Protein AF-A0A9N8PZC7-F1 (afdb_monomer)

Nearest PDB structures (foldseek):
  6c9m-assembly2_C  TM=9.103E-01  e=2.122E-10  Homo sapiens
  6ppl-assembly1_B  TM=9.232E-01  e=8.123E-10  Homo sapiens
  5nnp-assembly1_A  TM=9.623E-01  e=1.130E-03  Thermochaetoides thermophila DSM 1495
  5nnp-assembly2_E  TM=9.652E-01  e=1.190E-03  Thermochaetoides thermophila DSM 1495
  5nnr-assembly1_A  TM=9.302E-01  e=9.191E-04  Thermochaetoides thermophila

Mean predicted aligned error: 17.39 Å

Sequence (260 aa):
MPAKCVVYENLAPSELKKLRNKQRKAKRKAEQESALQAQVQVKREQHHKARQQQEQGDPEAPQLDELIPDKLARAEDPLEQAIKFLQPLRTLAADRIDTHLMAFEIYYRKEKPLLMLQSIKRAFRLDSSHHHLHDCLLRFKCWLDDNLAGLNAAVAAVINKEIEPMGGCSINQRTSGRGAALALATSLRYADVSIAGCSDVLDALRAGDFGPCEAELEAYVAACRARFPYARAFQPAPPPEPAAPAAPADPALSAEPADN

Foldseek 3Di:
DDDDDPDPDDDDPVVVVVVVVVVVVVVVVVVVVVVVVVVVVVVVVVVVVVVVVVVPDDPPDPPPPPVDVVCLVPPPCVLVVLVVVLVCCVVPVLLDLVSLLSQLVSCVVVVPLVSNLVSLVSSCVNPLPDPSSLVSLLSSVVVCVVCVVVDDPVVSVVNVVSSVVSCPDPNPCPPPDLVSVLCVLLDPPDPPDDPVSLLVSLVCVVVQVSHPDVVSSVVSLVVVCVVPVPDPSSDDDDDPDPPDPPDDDDDDDDDDDDDD

Structure (mmCIF, N/CA/C/O backbone):
data_AF-A0A9N8PZC7-F1
#
_entry.id   AF-A0A9N8PZC7-F1
#
loop_
_atom_site.group_PDB
_atom_site.id
_atom_site.type_symbol
_atom_site.label_atom_id
_atom_site.label_alt_id
_atom_site.label_comp_id
_atom_site.label_asym_id
_atom_site.label_entity_id
_atom_site.label_seq_id
_atom_site.pdbx_PDB_ins_code
_atom_site.Cartn_x
_atom_site.Cartn_y
_atom_site.Cartn_z
_atom_site.occupancy
_atom_site.B_iso_or_equiv
_atom_site.auth_seq_id
_atom_site.auth_comp_id
_atom_site.auth_asym_id
_atom_site.auth_atom_id
_atom_site.pdbx_PDB_model_num
ATOM 1 N N . MET A 1 1 ? -59.569 66.963 59.014 1.00 31.70 1 MET A N 1
ATOM 2 C CA . MET A 1 1 ? -58.756 66.922 60.251 1.00 31.70 1 MET A CA 1
ATOM 3 C C . MET A 1 1 ? -58.112 65.546 60.376 1.00 31.70 1 MET A C 1
ATOM 5 O O . MET A 1 1 ? -58.794 64.583 60.065 1.00 31.70 1 MET A O 1
ATOM 9 N N . PRO A 1 2 ? -56.879 65.409 60.881 1.00 42.03 2 PRO A N 1
ATOM 10 C CA . PRO A 1 2 ? -55.623 65.939 60.362 1.00 42.03 2 PRO A CA 1
ATOM 11 C C . PRO A 1 2 ? -54.719 64.793 59.853 1.00 42.03 2 PRO A C 1
ATOM 13 O O . PRO A 1 2 ? -54.454 63.831 60.575 1.00 42.03 2 PRO A O 1
ATOM 16 N N . ALA A 1 3 ? -54.198 64.922 58.628 1.00 37.31 3 ALA A N 1
ATOM 17 C CA . ALA A 1 3 ? -53.048 64.142 58.182 1.00 37.31 3 ALA A CA 1
ATOM 18 C C . ALA A 1 3 ? -51.843 64.587 59.020 1.00 37.31 3 ALA A C 1
ATOM 20 O O . ALA A 1 3 ? -51.352 65.705 58.874 1.00 37.31 3 ALA A O 1
ATOM 21 N N . LYS A 1 4 ? -51.425 63.744 59.967 1.00 41.44 4 LYS A N 1
ATOM 22 C CA . LYS A 1 4 ? -50.210 63.973 60.744 1.00 41.44 4 LYS A CA 1
ATOM 23 C C . LYS A 1 4 ? -49.023 63.909 59.791 1.00 41.44 4 LYS A C 1
ATOM 25 O O . LYS A 1 4 ? -48.710 62.852 59.249 1.00 41.44 4 LYS A O 1
ATOM 30 N N . CYS A 1 5 ? -48.381 65.058 59.621 1.00 40.81 5 CYS A N 1
ATOM 31 C CA . CYS A 1 5 ? -47.020 65.190 59.141 1.00 40.81 5 CYS A CA 1
ATOM 32 C C . CYS A 1 5 ? -46.129 64.158 59.847 1.00 40.81 5 CYS A C 1
ATOM 34 O O . CYS A 1 5 ? -45.861 64.291 61.041 1.00 40.81 5 CYS A O 1
ATOM 36 N N . VAL A 1 6 ? -45.655 63.145 59.122 1.00 41.09 6 VAL A N 1
ATOM 37 C CA . VAL A 1 6 ? -44.482 62.377 59.546 1.00 41.09 6 VAL A CA 1
ATOM 38 C C . VAL A 1 6 ? -43.281 63.008 58.861 1.00 41.09 6 VAL A C 1
ATOM 40 O O . VAL A 1 6 ? -42.910 62.666 57.745 1.00 41.09 6 VAL A O 1
ATOM 43 N N . VAL A 1 7 ? -42.792 64.044 59.541 1.00 40.09 7 VAL A N 1
ATOM 44 C CA . VAL A 1 7 ? -41.396 64.471 59.676 1.00 40.09 7 VAL A CA 1
ATOM 45 C C . VAL A 1 7 ? -40.430 63.762 58.716 1.00 40.09 7 VAL A C 1
ATOM 47 O O . VAL A 1 7 ? -39.897 62.698 59.020 1.00 40.09 7 VAL A O 1
ATOM 50 N N . TYR A 1 8 ? -40.162 64.386 57.572 1.00 45.81 8 TYR A N 1
ATOM 51 C CA . TYR A 1 8 ? -38.923 64.157 56.838 1.00 45.81 8 TYR A CA 1
ATOM 52 C C . TYR A 1 8 ? -37.960 65.262 57.250 1.00 45.81 8 TYR A C 1
ATOM 54 O O . TYR A 1 8 ? -37.895 66.257 56.554 1.00 45.81 8 TYR A O 1
ATOM 62 N N . GLU A 1 9 ? -37.281 65.122 58.391 1.00 48.72 9 GLU A N 1
ATOM 63 C CA . GLU A 1 9 ? -36.000 65.788 58.670 1.00 48.72 9 GLU A CA 1
ATOM 64 C C . GLU A 1 9 ? -35.247 65.051 59.789 1.00 48.72 9 GLU A C 1
ATOM 66 O O . GLU A 1 9 ? -35.820 64.762 60.838 1.00 48.72 9 GLU A O 1
ATOM 71 N N . ASN A 1 10 ? -33.946 64.831 59.551 1.00 52.25 10 ASN A N 1
ATOM 72 C CA . ASN A 1 10 ? -32.883 64.317 60.439 1.00 52.25 10 ASN A CA 1
ATOM 73 C C . ASN A 1 10 ? -32.378 62.885 60.202 1.00 52.25 10 ASN A C 1
ATOM 75 O O . ASN A 1 10 ? -32.381 62.043 61.096 1.00 52.25 10 ASN A O 1
ATOM 79 N N . LEU A 1 11 ? -31.772 62.655 59.032 1.00 49.56 11 LEU A N 1
ATOM 80 C CA . LEU A 1 11 ? -30.573 61.813 58.962 1.00 49.56 11 LEU A CA 1
ATOM 81 C C . LEU A 1 11 ? -29.452 62.577 58.251 1.00 49.56 11 LEU A C 1
ATOM 83 O O . LEU A 1 11 ? -29.668 63.162 57.190 1.00 49.56 11 LEU A O 1
ATOM 87 N N . ALA A 1 12 ? -28.256 62.563 58.845 1.00 60.19 12 ALA A N 1
ATOM 88 C CA . ALA A 1 12 ? -27.067 63.224 58.316 1.00 60.19 12 ALA A CA 1
ATOM 89 C C . ALA A 1 12 ? -26.809 62.827 56.843 1.00 60.19 12 ALA A C 1
ATOM 91 O O . ALA A 1 12 ? -27.029 61.666 56.475 1.00 60.19 12 ALA A O 1
ATOM 92 N N . PRO A 1 13 ? -26.286 63.734 55.992 1.00 56.50 13 PRO A N 1
ATOM 93 C CA . PRO A 1 13 ? -26.065 63.480 54.559 1.00 56.50 13 PRO A CA 1
ATOM 94 C C . PRO A 1 13 ? -25.169 62.256 54.271 1.00 56.50 13 PRO A C 1
ATOM 96 O O . PRO A 1 13 ? -25.186 61.704 53.167 1.00 56.50 13 PRO A O 1
ATOM 99 N N . SER A 1 14 ? -24.419 61.782 55.270 1.00 58.12 14 SER A N 1
ATOM 100 C CA . SER A 1 14 ? -23.618 60.559 55.219 1.00 58.12 14 SER A CA 1
ATOM 101 C C . SER A 1 14 ? -24.444 59.261 55.267 1.00 58.12 14 SER A C 1
ATOM 103 O O . SER A 1 14 ? -24.038 58.278 54.647 1.00 58.12 14 SER A O 1
ATOM 105 N N . GLU A 1 15 ? -25.610 59.234 55.917 1.00 60.41 15 GLU A N 1
ATOM 106 C CA . GLU A 1 15 ? -26.451 58.032 56.067 1.00 60.41 15 GLU A CA 1
ATOM 107 C C . GLU A 1 15 ? -27.371 57.803 54.853 1.00 60.41 15 GLU A C 1
ATOM 109 O O . GLU A 1 15 ? -27.528 56.674 54.383 1.00 60.41 15 GLU A O 1
ATOM 114 N N . LEU A 1 16 ? -27.870 58.877 54.231 1.00 59.84 16 LEU A N 1
ATOM 115 C CA . LEU A 1 16 ? -28.619 58.822 52.964 1.00 59.84 16 LEU A CA 1
ATOM 116 C C . LEU A 1 16 ? -27.768 58.273 51.804 1.00 59.84 16 LEU A C 1
ATOM 118 O O . LEU A 1 16 ? -28.239 57.472 50.989 1.00 59.84 16 LEU A O 1
ATOM 122 N N . LYS A 1 17 ? -26.481 58.641 51.752 1.00 66.19 17 LYS A N 1
ATOM 123 C CA . LYS A 1 17 ? -25.532 58.122 50.753 1.00 66.19 17 LYS A CA 1
ATOM 124 C C . LYS A 1 17 ? -25.220 56.639 50.981 1.00 66.19 17 LYS A C 1
ATOM 126 O O . LYS A 1 17 ? -25.127 55.878 50.015 1.00 66.19 17 LYS A O 1
ATOM 131 N N . LYS A 1 18 ? -25.120 56.202 52.242 1.00 70.88 18 LYS A N 1
ATOM 132 C CA . LYS A 1 18 ? -24.936 54.787 52.606 1.00 70.88 18 LYS A CA 1
ATOM 133 C C . LYS A 1 18 ? -26.161 53.943 52.249 1.00 70.88 18 LYS A C 1
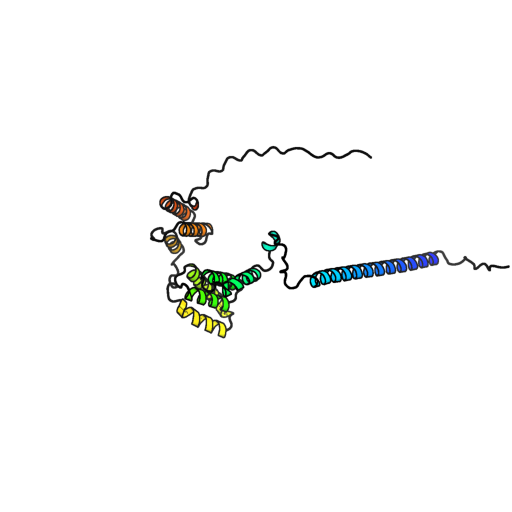ATOM 135 O O . LYS A 1 18 ? -25.993 52.879 51.655 1.00 70.88 18 LYS A O 1
ATOM 140 N N . LEU A 1 19 ? -27.375 54.429 52.512 1.00 62.75 19 LEU A N 1
ATOM 141 C CA . LEU A 1 19 ? -28.621 53.746 52.140 1.00 62.75 19 LEU A CA 1
ATOM 142 C C . LEU A 1 19 ? -28.768 53.596 50.619 1.00 62.75 19 LEU A C 1
ATOM 144 O O . LEU A 1 19 ? -29.042 52.496 50.138 1.00 62.75 19 LEU A O 1
ATOM 148 N N . ARG A 1 20 ? -28.485 54.649 49.841 1.00 66.19 20 ARG A N 1
ATOM 149 C CA . ARG A 1 20 ? -28.540 54.596 48.369 1.00 66.19 20 ARG A CA 1
ATOM 150 C C . ARG A 1 20 ? -27.469 53.677 47.771 1.00 66.19 20 ARG A C 1
ATOM 152 O O . ARG A 1 20 ? -27.746 52.949 46.817 1.00 66.19 20 ARG A O 1
ATOM 159 N N . ASN A 1 21 ? -26.265 53.651 48.348 1.00 74.62 21 ASN A N 1
ATOM 160 C CA . ASN A 1 21 ? -25.203 52.728 47.934 1.00 74.62 21 ASN A CA 1
ATOM 161 C C . ASN A 1 21 ? -25.524 51.270 48.303 1.00 74.62 21 ASN A C 1
ATOM 163 O O . ASN A 1 21 ? -25.261 50.366 47.508 1.00 74.62 21 ASN A O 1
ATOM 167 N N . LYS A 1 22 ? -26.156 51.035 49.460 1.00 78.81 22 LYS A N 1
ATOM 168 C CA . LYS A 1 22 ? -26.627 49.709 49.888 1.00 78.81 22 LYS A CA 1
ATOM 169 C C . LYS A 1 22 ? -27.749 49.191 48.980 1.00 78.81 22 LYS A C 1
ATOM 171 O O . LYS A 1 22 ? -27.679 48.050 48.532 1.00 78.81 22 LYS A O 1
ATOM 176 N N . GLN A 1 23 ? -28.713 50.042 48.621 1.00 76.50 23 GLN A N 1
ATOM 177 C CA . GLN A 1 23 ? -29.788 49.704 47.678 1.00 76.50 23 GLN A CA 1
ATOM 178 C C . GLN A 1 23 ? -29.266 49.455 46.252 1.00 76.50 23 GLN A C 1
ATOM 180 O O . GLN A 1 23 ? -29.682 48.492 45.612 1.00 76.50 23 GLN A O 1
ATOM 185 N N . ARG A 1 24 ? -28.296 50.244 45.763 1.00 77.88 24 ARG A N 1
ATOM 186 C CA . ARG A 1 24 ? -27.658 50.011 44.451 1.00 77.88 24 ARG A CA 1
ATOM 187 C C . ARG A 1 24 ? -26.884 48.692 44.396 1.00 77.88 24 ARG A C 1
ATOM 189 O O . ARG A 1 24 ? -26.958 47.993 43.390 1.00 77.88 24 ARG A O 1
ATOM 196 N N . LYS A 1 25 ? -26.175 48.327 45.470 1.00 80.38 25 LYS A N 1
ATOM 197 C CA . LYS A 1 25 ? -25.452 47.048 45.554 1.00 80.38 25 LYS A CA 1
ATOM 198 C C . LYS A 1 25 ? -26.411 45.854 45.601 1.00 80.38 25 LYS A C 1
ATOM 200 O O . LYS A 1 25 ? -26.154 44.859 44.933 1.00 80.38 25 LYS A O 1
ATOM 205 N N . ALA A 1 26 ? -27.521 45.972 46.332 1.00 79.31 26 ALA A N 1
ATOM 206 C CA . ALA A 1 26 ? -28.557 44.941 46.371 1.00 79.31 26 ALA A CA 1
ATOM 207 C C . ALA A 1 26 ? -29.233 44.757 45.001 1.00 79.31 26 ALA A C 1
ATOM 209 O O . ALA A 1 26 ? -29.346 43.631 44.526 1.00 79.31 26 ALA A O 1
ATOM 210 N N . LYS A 1 27 ? -29.589 45.858 44.324 1.00 80.00 27 LYS A N 1
ATOM 211 C CA . LYS A 1 27 ? -30.229 45.817 43.002 1.00 80.00 27 LYS A CA 1
ATOM 212 C C . LYS A 1 27 ? -29.315 45.219 41.926 1.00 80.00 27 LYS A C 1
ATO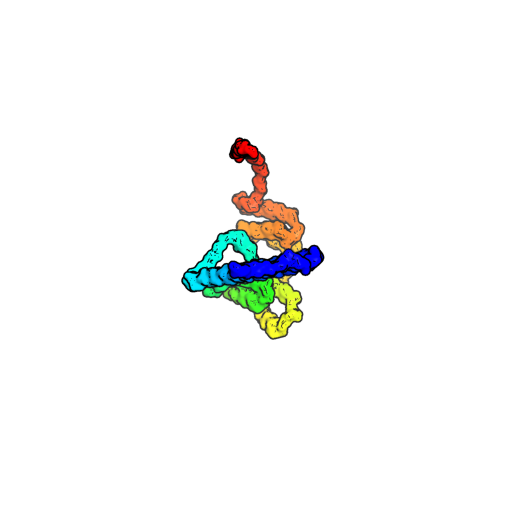M 214 O O . LYS A 1 27 ? -29.740 44.328 41.203 1.00 80.00 27 LYS A O 1
ATOM 219 N N . ARG A 1 28 ? -28.036 45.616 41.889 1.00 79.38 28 ARG A N 1
ATOM 220 C CA . ARG A 1 28 ? -27.058 45.068 40.930 1.00 79.38 28 ARG A CA 1
ATOM 221 C C . ARG A 1 28 ? -26.793 43.574 41.150 1.00 79.38 28 ARG A C 1
ATOM 223 O O . ARG A 1 28 ? -26.584 42.853 40.182 1.00 79.38 28 ARG A O 1
ATOM 230 N N . LYS A 1 29 ? -26.819 43.107 42.405 1.00 83.62 29 LYS A N 1
ATOM 231 C CA . LYS A 1 29 ? -26.680 41.679 42.725 1.00 83.62 29 LYS A CA 1
ATOM 232 C C . LYS A 1 29 ? -27.908 40.878 42.273 1.00 83.62 29 LYS A C 1
ATOM 234 O O . LYS A 1 29 ? -27.736 39.831 41.665 1.00 83.62 29 LYS A O 1
ATOM 239 N N . ALA A 1 30 ? -29.115 41.400 42.501 1.00 81.88 30 ALA A N 1
ATOM 240 C CA . ALA A 1 30 ? -30.356 40.759 42.062 1.00 81.88 30 ALA A CA 1
ATOM 241 C C . ALA A 1 30 ? -30.478 40.690 40.526 1.00 81.88 30 ALA A C 1
ATOM 243 O O . ALA A 1 30 ? -30.858 39.656 39.984 1.00 81.88 30 ALA A O 1
ATOM 244 N N . GLU A 1 31 ? -30.094 41.753 39.812 1.00 82.06 31 GLU A N 1
ATOM 245 C CA . GLU A 1 31 ? -30.096 41.775 38.340 1.00 82.06 31 GLU A CA 1
ATOM 246 C C . GLU A 1 31 ? -29.063 40.806 37.742 1.00 82.06 31 GLU A C 1
ATOM 248 O O . GLU A 1 31 ? -29.361 40.116 36.770 1.00 82.06 31 GLU A O 1
ATOM 253 N N . GLN A 1 32 ? -27.869 40.692 38.337 1.00 77.50 32 GLN A N 1
ATOM 254 C CA . GLN A 1 32 ? -26.856 39.726 37.892 1.00 77.50 32 GLN A CA 1
ATOM 255 C C . GLN A 1 32 ? -27.289 38.277 38.128 1.00 77.50 32 GLN A C 1
ATOM 257 O O . GLN A 1 32 ? -27.089 37.434 37.258 1.00 77.50 32 GLN A O 1
ATOM 262 N N . GLU A 1 33 ? -27.903 37.982 39.273 1.00 79.69 33 GLU A N 1
ATOM 263 C CA . GLU A 1 33 ? -28.392 36.637 39.583 1.00 79.69 33 GLU A CA 1
ATOM 264 C C . GLU A 1 33 ? -29.547 36.229 38.656 1.00 79.69 33 GLU A C 1
ATOM 266 O O . GLU A 1 33 ? -29.532 35.128 38.106 1.00 79.69 33 GLU A O 1
ATOM 271 N N . SER A 1 34 ? -30.479 37.147 38.372 1.00 79.19 34 SER A N 1
ATOM 272 C CA . SER A 1 34 ? -31.551 36.918 37.396 1.00 79.19 34 SER A CA 1
ATOM 273 C C . SER A 1 34 ? -31.019 36.734 35.969 1.00 79.19 34 SER A C 1
ATOM 275 O O . SER A 1 34 ? -31.517 35.872 35.246 1.00 79.19 34 SER A O 1
ATOM 277 N N . ALA A 1 35 ? -29.994 37.490 35.560 1.00 82.25 35 ALA A N 1
ATOM 278 C CA . ALA A 1 35 ? -29.385 37.349 34.236 1.00 82.25 35 ALA A CA 1
ATOM 279 C C . ALA A 1 35 ? -28.634 36.015 34.076 1.00 82.25 35 ALA A C 1
ATOM 281 O O . ALA A 1 35 ? -28.704 35.387 33.019 1.00 82.25 35 ALA A O 1
ATOM 282 N N . LEU A 1 36 ? -27.951 35.548 35.127 1.00 81.44 36 LEU A N 1
ATOM 283 C CA . LEU A 1 36 ? -27.287 34.242 35.130 1.00 81.44 36 LEU A CA 1
ATOM 284 C C . LEU A 1 36 ? -28.302 33.095 35.083 1.00 81.44 36 LEU A C 1
ATOM 286 O O . LEU A 1 36 ? -28.109 32.145 34.326 1.00 81.44 36 LEU A O 1
ATOM 290 N N . GLN A 1 37 ? -29.407 33.196 35.829 1.00 78.38 37 GLN A N 1
ATOM 291 C CA . GLN A 1 37 ? -30.479 32.197 35.791 1.00 78.38 37 GLN A CA 1
ATOM 292 C C . GLN A 1 37 ? -31.147 32.130 34.411 1.00 78.38 37 GLN A C 1
ATOM 294 O O . GLN A 1 37 ? -31.317 31.032 33.883 1.00 78.38 37 GLN A O 1
ATOM 299 N N . ALA A 1 38 ? -31.418 33.276 33.776 1.00 83.25 38 ALA A N 1
ATOM 300 C CA . ALA A 1 38 ? -31.952 33.318 32.416 1.00 83.25 38 ALA A CA 1
ATOM 301 C C . ALA A 1 38 ? -30.986 32.683 31.395 1.00 83.25 38 ALA A C 1
ATOM 303 O O . ALA A 1 38 ? -31.412 31.906 30.545 1.00 83.25 38 ALA A O 1
ATOM 304 N N . GLN A 1 39 ? -29.674 32.927 31.507 1.00 76.56 39 GLN A N 1
ATOM 305 C CA . GLN A 1 39 ? -28.682 32.287 30.629 1.00 76.56 39 GLN A CA 1
ATOM 306 C C . GLN A 1 39 ? -28.589 30.770 30.840 1.00 76.56 39 GLN A C 1
ATOM 308 O O . GLN A 1 39 ? -28.448 30.023 29.872 1.00 76.56 39 GLN A O 1
ATOM 313 N N . VAL A 1 40 ? -28.673 30.293 32.086 1.00 79.62 40 VAL A N 1
ATOM 314 C CA . VAL A 1 40 ? -28.687 28.851 32.389 1.00 79.62 40 VAL A CA 1
ATOM 315 C C . VAL A 1 40 ? -29.959 28.197 31.850 1.00 79.62 40 VAL A C 1
ATOM 317 O O . VAL A 1 40 ? -29.895 27.087 31.322 1.00 79.62 40 VAL A O 1
ATOM 320 N N . GLN A 1 41 ? -31.098 28.881 31.936 1.00 76.12 41 GLN A N 1
ATOM 321 C CA . GLN A 1 41 ? -32.374 28.381 31.438 1.00 76.12 41 GLN A CA 1
ATOM 322 C C . GLN A 1 41 ? -32.394 28.312 29.906 1.00 76.12 41 GLN A C 1
ATOM 324 O O . GLN A 1 41 ? -32.718 27.262 29.360 1.00 76.12 41 GLN A O 1
ATOM 329 N N . VAL A 1 42 ? -31.904 29.348 29.215 1.00 80.69 42 VAL A N 1
ATOM 330 C CA . VAL A 1 42 ? -31.745 29.339 27.750 1.00 80.69 42 VAL A CA 1
ATOM 331 C C . VAL A 1 42 ? -30.792 28.226 27.301 1.00 80.69 42 VAL A C 1
ATOM 333 O O . VAL A 1 42 ? -31.097 27.508 26.353 1.00 80.69 42 VAL A O 1
ATOM 336 N N . LYS A 1 43 ? -29.670 28.007 28.004 1.00 73.88 43 LYS A N 1
ATOM 337 C CA . LYS A 1 43 ? -28.754 26.889 27.705 1.00 73.88 43 LYS A CA 1
ATOM 338 C C . LYS A 1 43 ? -29.409 25.520 27.915 1.00 73.88 43 LYS A C 1
ATOM 340 O O . LYS A 1 43 ? -29.192 24.613 27.115 1.00 73.88 43 LYS A O 1
ATOM 345 N N . ARG A 1 44 ? -30.227 25.359 28.963 1.00 73.81 44 ARG A N 1
ATOM 346 C CA . ARG A 1 44 ? -30.984 24.121 29.215 1.00 73.81 44 ARG A CA 1
ATOM 347 C C . ARG A 1 44 ? -32.055 23.878 28.153 1.00 73.81 44 ARG A C 1
ATOM 349 O O . ARG A 1 44 ? -32.181 22.751 27.690 1.00 73.81 44 ARG A O 1
ATOM 356 N N . GLU A 1 45 ? -32.775 24.913 27.731 1.00 76.44 45 GLU A N 1
ATOM 357 C CA . GLU A 1 45 ? -33.789 24.819 26.675 1.00 76.44 45 GLU A CA 1
ATOM 358 C C . GLU A 1 45 ? -33.172 24.539 25.299 1.00 76.44 45 GLU A C 1
ATOM 360 O O . GLU A 1 45 ? -33.717 23.738 24.543 1.00 76.44 45 GLU A O 1
ATOM 365 N N . GLN A 1 46 ? -32.007 25.120 24.987 1.00 69.25 46 GLN A N 1
ATOM 366 C CA . GLN A 1 46 ? -31.246 24.792 23.774 1.00 69.25 46 GLN A CA 1
ATOM 367 C C . GLN A 1 46 ? -30.792 23.328 23.775 1.00 69.25 46 GLN A C 1
ATOM 369 O O . GLN A 1 46 ? -30.987 22.630 22.783 1.00 69.25 46 GLN A O 1
ATOM 374 N N . HIS A 1 47 ? -30.264 22.830 24.898 1.00 64.69 47 HIS A N 1
ATOM 375 C CA . HIS A 1 47 ? -29.855 21.429 25.018 1.00 64.69 47 HIS A CA 1
ATOM 376 C C . HIS A 1 47 ? -31.055 20.464 24.975 1.00 64.69 47 HIS A C 1
ATOM 378 O O . HIS A 1 47 ? -30.953 19.363 24.439 1.00 64.69 47 HIS A O 1
ATOM 384 N N . HIS A 1 48 ? -32.214 20.871 25.502 1.00 67.69 48 HIS A N 1
ATOM 385 C CA . HIS A 1 48 ? -33.442 20.076 25.441 1.00 67.69 48 HIS A CA 1
ATOM 386 C C . HIS A 1 48 ? -34.041 20.036 24.027 1.00 67.69 48 HIS A C 1
ATOM 388 O O . HIS A 1 48 ? -34.482 18.978 23.586 1.00 67.69 48 HIS A O 1
ATOM 394 N N . LYS A 1 49 ? -34.016 21.156 23.290 1.00 68.88 49 LYS A N 1
ATOM 395 C CA . LYS A 1 49 ? -34.435 21.207 21.878 1.00 68.88 49 LYS A CA 1
ATOM 396 C C . LYS A 1 49 ? -33.505 20.404 20.968 1.00 68.88 49 LYS A C 1
ATOM 398 O O . LYS A 1 49 ? -34.004 19.667 20.126 1.00 68.88 49 LYS A O 1
ATOM 403 N N . ALA A 1 50 ? -32.188 20.496 21.170 1.00 61.72 50 ALA A N 1
ATOM 404 C CA . ALA A 1 50 ? -31.213 19.702 20.420 1.00 61.72 50 ALA A CA 1
ATOM 405 C C . ALA A 1 50 ? -31.416 18.194 20.643 1.00 61.72 50 ALA A C 1
ATOM 407 O O . ALA A 1 50 ? -31.400 17.420 19.693 1.00 61.72 50 ALA A O 1
ATOM 408 N N . ARG A 1 51 ? -31.705 17.780 21.886 1.00 59.78 51 ARG A N 1
ATOM 409 C CA . ARG A 1 51 ? -31.996 16.378 22.211 1.00 59.78 51 ARG A CA 1
ATOM 410 C C . ARG A 1 51 ? -33.334 15.894 21.640 1.00 59.78 51 ARG A C 1
ATOM 412 O O . ARG A 1 51 ? -33.400 14.784 21.131 1.00 59.78 51 ARG A O 1
ATOM 419 N N . GLN A 1 52 ? -34.379 16.724 21.667 1.00 56.94 52 GLN A N 1
ATOM 420 C CA . GLN A 1 52 ? -35.681 16.371 21.081 1.00 56.94 52 GLN A CA 1
ATOM 421 C C . GLN A 1 52 ? -35.652 16.281 19.549 1.00 56.94 52 GLN A C 1
ATOM 423 O O . GLN A 1 52 ? -36.354 15.444 18.990 1.00 56.94 52 GLN A O 1
ATOM 428 N N . GLN A 1 53 ? -34.827 17.080 18.863 1.00 56.97 53 GLN A N 1
ATOM 429 C CA . GLN A 1 53 ? -34.607 16.925 17.417 1.00 56.97 53 GLN A CA 1
ATOM 430 C C . GLN A 1 53 ? -33.876 15.623 17.065 1.00 56.97 53 GLN A C 1
ATOM 432 O O . GLN A 1 53 ? -34.062 15.105 15.969 1.00 56.97 53 GLN A O 1
ATOM 437 N N . GLN A 1 54 ? -33.106 15.061 17.998 1.00 52.97 54 GLN A N 1
ATOM 438 C CA . GLN A 1 54 ? -32.414 13.786 17.821 1.00 52.97 54 GLN A CA 1
ATOM 439 C C . GLN A 1 54 ? -33.323 12.564 18.073 1.00 52.97 54 GLN A C 1
ATOM 441 O O . GLN A 1 54 ? -33.008 11.475 17.610 1.00 52.97 54 GLN A O 1
ATOM 446 N N . GLU A 1 55 ? -34.461 12.734 18.761 1.00 50.16 55 GLU A N 1
ATOM 447 C CA . GLU A 1 55 ? -35.409 11.650 19.097 1.00 50.16 55 GLU A CA 1
ATOM 448 C C . GLU A 1 55 ? -36.659 11.599 18.184 1.00 50.16 55 GLU A C 1
ATOM 450 O O . GLU A 1 55 ? -37.433 10.650 18.278 1.00 50.16 55 GLU A O 1
ATOM 455 N N . GLN A 1 56 ? -36.871 12.577 17.287 1.00 44.19 56 GLN A N 1
ATOM 456 C CA . GLN A 1 56 ? -37.955 12.563 16.277 1.00 44.19 56 GLN A CA 1
ATOM 457 C C . GLN A 1 56 ? -37.499 12.168 14.861 1.00 44.19 56 GLN A C 1
ATOM 459 O O . GLN A 1 56 ? -38.314 12.151 13.937 1.00 44.19 56 GLN A O 1
ATOM 464 N N . GLY A 1 57 ? -36.219 11.839 14.684 1.00 38.50 57 GLY A N 1
ATOM 465 C CA . GLY A 1 57 ? -35.719 11.198 13.473 1.00 38.50 57 GLY A CA 1
ATOM 466 C C . GLY A 1 57 ? -35.957 9.693 13.541 1.00 38.50 57 GLY A C 1
ATOM 467 O O . GLY A 1 57 ? -35.494 9.037 14.469 1.00 38.50 57 GLY A O 1
ATOM 468 N N . ASP A 1 58 ? -36.698 9.178 12.568 1.00 40.22 58 ASP A N 1
ATOM 469 C CA . ASP A 1 58 ? -36.822 7.760 12.234 1.00 40.22 58 ASP A CA 1
ATOM 470 C C . ASP A 1 58 ? -35.495 6.991 12.465 1.00 40.22 58 ASP A C 1
ATOM 472 O O . ASP A 1 58 ? -34.484 7.349 11.854 1.00 40.22 58 ASP A O 1
ATOM 476 N N . PRO A 1 59 ? -35.448 5.966 13.340 1.00 45.78 59 PRO A N 1
ATOM 477 C CA . PRO A 1 59 ? -34.210 5.266 13.702 1.00 45.78 59 PRO A CA 1
ATOM 478 C C . PRO A 1 59 ? -33.596 4.433 12.561 1.00 45.78 59 PRO A C 1
ATOM 480 O O . PRO A 1 59 ? -32.555 3.807 12.768 1.00 45.78 59 PRO A O 1
ATOM 483 N N . GLU A 1 60 ? -34.213 4.413 11.376 1.00 50.12 60 GLU A N 1
ATOM 484 C CA . GLU A 1 60 ? -33.773 3.636 10.212 1.00 50.12 60 GLU A CA 1
ATOM 485 C C . GLU A 1 60 ? -33.257 4.491 9.039 1.00 50.12 60 GLU A C 1
ATOM 487 O O . GLU A 1 60 ? -32.730 3.956 8.063 1.00 50.12 60 GLU A O 1
ATOM 492 N N . ALA A 1 61 ? -33.313 5.822 9.136 1.00 42.56 61 ALA A N 1
ATOM 493 C CA . ALA A 1 61 ? -32.628 6.688 8.184 1.00 42.56 61 ALA A CA 1
ATOM 494 C C . ALA A 1 61 ? -31.174 6.884 8.650 1.00 42.56 61 ALA A C 1
ATOM 496 O O . ALA A 1 61 ? -30.960 7.434 9.735 1.00 42.56 61 ALA A O 1
ATOM 497 N N . PRO A 1 62 ? -30.151 6.472 7.871 1.00 54.81 62 PRO A N 1
ATOM 498 C CA . PRO A 1 62 ? -28.773 6.808 8.187 1.00 54.81 6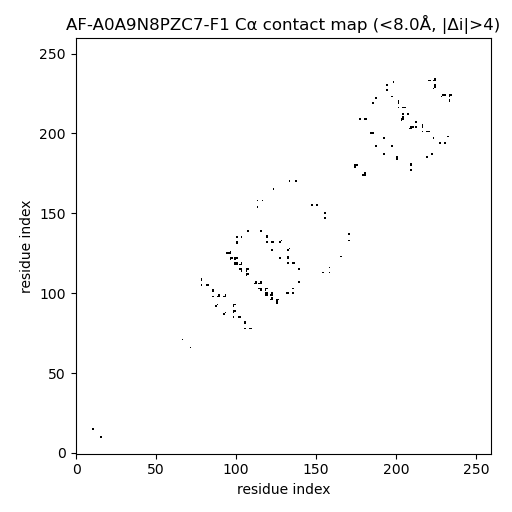2 PRO A CA 1
ATOM 499 C C . PRO A 1 62 ? -28.698 8.318 8.361 1.00 54.81 62 PRO A C 1
ATOM 501 O O . PRO A 1 62 ? -29.116 9.063 7.472 1.00 54.81 62 PRO A O 1
ATOM 504 N N . GLN A 1 63 ? -28.191 8.761 9.508 1.00 55.53 63 GLN A N 1
ATOM 505 C CA . GLN A 1 63 ? -27.820 10.148 9.713 1.00 55.53 63 GLN A CA 1
ATOM 506 C C . GLN A 1 63 ? -26.755 10.438 8.650 1.00 55.53 63 GLN A C 1
ATOM 508 O O . GLN A 1 63 ? -25.595 10.058 8.797 1.00 55.53 63 GLN A O 1
ATOM 513 N N . LEU A 1 64 ? -27.191 10.974 7.507 1.00 54.62 64 LEU A N 1
ATOM 514 C CA . LEU A 1 64 ? -26.334 11.460 6.441 1.00 54.62 64 LEU A CA 1
ATOM 515 C C . LEU A 1 64 ? -25.621 12.661 7.043 1.00 54.62 64 LEU A C 1
ATOM 517 O O . LEU A 1 64 ? -26.070 13.795 6.900 1.00 54.62 64 LEU A O 1
ATOM 521 N N . ASP A 1 65 ? -24.552 12.383 7.789 1.00 61.25 65 ASP A N 1
ATOM 522 C CA . ASP A 1 65 ? -23.517 13.359 8.072 1.00 61.25 65 ASP A CA 1
ATOM 523 C C . ASP A 1 65 ? -23.224 14.005 6.724 1.00 61.25 65 ASP A C 1
ATOM 525 O O . ASP A 1 65 ? -22.811 13.318 5.783 1.00 61.25 65 ASP A O 1
ATOM 529 N N . GLU A 1 66 ? -23.578 15.286 6.593 1.00 61.84 66 GLU A N 1
ATOM 530 C CA . GLU A 1 66 ? -23.421 16.025 5.349 1.00 61.84 66 GLU A CA 1
ATOM 531 C C . GLU A 1 66 ? -22.000 15.763 4.858 1.00 61.84 66 GLU A C 1
ATOM 533 O O . GLU A 1 66 ? -21.039 16.060 5.576 1.00 61.84 66 GLU A O 1
ATOM 538 N N . LEU A 1 67 ? -21.884 15.120 3.688 1.00 69.50 67 LEU A N 1
ATOM 539 C CA . LEU A 1 67 ? -20.632 14.658 3.086 1.00 69.50 67 LEU A CA 1
ATOM 540 C C . LEU A 1 67 ? -19.793 15.865 2.652 1.00 69.50 67 LEU A C 1
ATOM 542 O O . LEU A 1 67 ? -19.591 16.122 1.469 1.00 69.50 67 LEU A O 1
ATOM 546 N N . ILE A 1 68 ? -19.344 16.643 3.629 1.00 77.12 68 ILE A N 1
ATOM 547 C CA . ILE A 1 68 ? -18.546 17.842 3.460 1.00 77.12 68 ILE A CA 1
ATOM 548 C C . ILE A 1 68 ? -17.117 17.363 3.195 1.00 77.12 68 ILE A C 1
ATOM 550 O O . ILE A 1 68 ? -16.507 16.773 4.097 1.00 77.12 68 ILE A O 1
ATOM 554 N N . PRO A 1 69 ? -16.559 17.615 1.994 1.00 82.69 69 PRO A N 1
ATOM 555 C CA . PRO A 1 69 ? -15.241 17.113 1.611 1.00 82.69 69 PRO A CA 1
ATOM 556 C C . PRO A 1 69 ? -14.146 17.473 2.620 1.00 82.69 69 PRO A C 1
ATOM 558 O O . PRO A 1 69 ? -13.326 16.626 2.962 1.00 82.69 69 PRO A O 1
ATOM 561 N N . ASP A 1 70 ? -14.190 18.687 3.176 1.00 80.56 70 ASP A N 1
ATOM 562 C CA . ASP A 1 70 ? -13.204 19.162 4.153 1.00 80.56 70 ASP A CA 1
ATOM 563 C C . ASP A 1 70 ? -13.243 18.394 5.480 1.00 80.56 70 ASP A C 1
ATOM 565 O O . ASP A 1 70 ? -12.198 18.148 6.085 1.00 80.56 70 ASP A O 1
ATOM 569 N N . LYS A 1 71 ? -14.436 17.989 5.935 1.00 78.69 71 LYS A N 1
ATOM 570 C CA . LYS A 1 71 ? -14.593 17.205 7.169 1.00 78.69 71 LYS A CA 1
ATOM 571 C C . LYS A 1 71 ? -14.136 15.762 6.965 1.00 78.69 71 LYS A C 1
ATOM 573 O O . LYS A 1 71 ? -13.504 15.195 7.848 1.00 78.69 71 LYS A O 1
ATOM 578 N N . LEU A 1 72 ? -14.404 15.187 5.791 1.00 81.56 72 LEU A N 1
ATOM 579 C CA . LEU A 1 72 ? -13.970 13.831 5.443 1.00 81.56 72 LEU A CA 1
ATOM 580 C C . LEU A 1 72 ? -12.453 13.748 5.236 1.00 81.56 72 LEU A C 1
ATOM 582 O O . LEU A 1 72 ? -11.823 12.795 5.689 1.00 81.56 72 LEU A O 1
ATOM 586 N N . ALA A 1 73 ? -11.854 14.762 4.606 1.00 84.44 73 ALA A N 1
ATOM 587 C CA . ALA A 1 73 ? -10.407 14.846 4.426 1.00 84.44 73 ALA A CA 1
ATOM 588 C C . ALA A 1 73 ? -9.651 15.032 5.755 1.00 84.44 73 ALA A C 1
ATOM 590 O O . ALA A 1 73 ? -8.489 14.643 5.859 1.00 84.44 73 ALA A O 1
ATOM 591 N N . ARG A 1 74 ? -10.300 15.615 6.773 1.00 86.19 74 ARG A N 1
ATOM 592 C CA . ARG A 1 74 ? -9.736 15.876 8.108 1.00 86.19 74 ARG A CA 1
ATOM 593 C C . ARG A 1 74 ? -10.452 15.087 9.204 1.00 86.19 74 ARG A C 1
ATOM 595 O O . ARG A 1 74 ? -10.747 15.629 10.266 1.00 86.19 74 ARG A O 1
ATOM 602 N N . ALA A 1 75 ? -10.744 13.817 8.940 1.00 84.69 75 ALA A N 1
ATOM 603 C CA . ALA A 1 75 ? -11.295 12.932 9.957 1.00 84.69 75 ALA A CA 1
ATOM 604 C C . ALA A 1 75 ? -10.330 12.819 11.153 1.00 84.69 75 ALA A C 1
ATOM 606 O O . ALA A 1 75 ? -9.129 12.638 10.957 1.00 84.69 75 ALA A O 1
ATOM 607 N N . GLU A 1 76 ? -10.862 12.900 12.375 1.00 83.88 76 GLU A N 1
ATOM 608 C CA . GLU A 1 76 ? -10.065 12.830 13.612 1.00 83.88 76 GLU A CA 1
ATOM 609 C C . GLU A 1 76 ? -9.340 11.480 13.741 1.00 83.88 76 GLU A C 1
ATOM 611 O O . GLU A 1 76 ? -8.145 11.443 14.023 1.00 83.88 76 GLU A O 1
ATOM 616 N N . ASP A 1 77 ? -10.041 10.384 13.425 1.00 88.75 77 ASP A N 1
ATOM 617 C CA . ASP A 1 77 ? -9.530 9.014 13.525 1.00 88.75 77 ASP A CA 1
ATOM 618 C C . ASP A 1 77 ? -9.580 8.271 12.173 1.00 88.75 77 ASP A C 1
ATOM 620 O O . ASP A 1 77 ? -10.444 7.409 11.947 1.00 88.75 77 ASP A O 1
ATOM 624 N N . PRO A 1 78 ? -8.648 8.547 11.239 1.00 91.88 78 PRO A N 1
ATOM 625 C CA . PRO A 1 78 ? -8.689 7.994 9.882 1.00 91.88 78 PRO A CA 1
ATOM 626 C C . PRO A 1 78 ? -8.591 6.461 9.855 1.00 91.88 78 PRO A C 1
ATOM 628 O O . PRO A 1 78 ? -9.246 5.806 9.043 1.00 91.88 78 PRO A O 1
ATOM 631 N N . LEU A 1 79 ? -7.826 5.860 10.776 1.00 92.94 79 LEU A N 1
ATOM 632 C CA . LEU A 1 79 ? -7.681 4.402 10.864 1.00 92.94 79 LEU A CA 1
ATOM 633 C C . LEU A 1 79 ? -8.972 3.712 11.319 1.00 92.94 79 LEU A C 1
ATOM 635 O O . LEU A 1 79 ? -9.241 2.585 10.907 1.00 92.94 79 LEU A O 1
ATOM 639 N N . GLU A 1 80 ? -9.778 4.352 12.166 1.00 91.19 80 GLU A N 1
ATOM 640 C CA . GLU A 1 80 ? -11.051 3.776 12.607 1.00 91.19 80 GLU A CA 1
ATOM 641 C C . GLU A 1 80 ? -12.108 3.856 11.519 1.00 91.19 80 GLU A C 1
ATOM 643 O O . GLU A 1 80 ? -12.822 2.880 11.284 1.00 91.19 80 GLU A O 1
ATOM 648 N N . GLN A 1 81 ? -12.147 4.973 10.791 1.00 90.94 81 GLN A N 1
ATOM 649 C CA . GLN A 1 81 ? -13.000 5.090 9.613 1.00 90.94 81 GLN A CA 1
ATOM 650 C C . GLN A 1 81 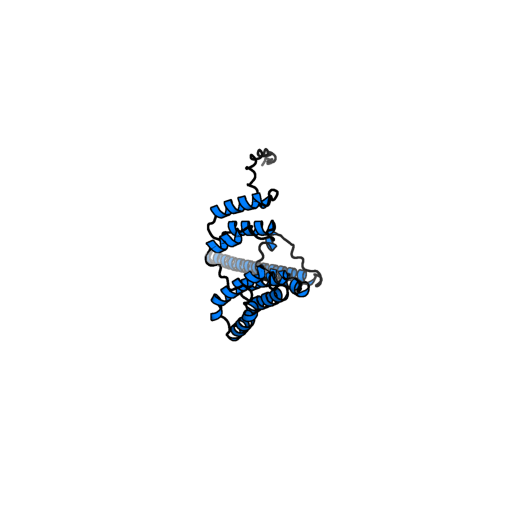? -12.615 4.044 8.557 1.00 90.94 81 GLN A C 1
ATOM 652 O O . GLN A 1 81 ? -13.491 3.352 8.043 1.00 90.94 81 GLN A O 1
ATOM 657 N N . ALA A 1 82 ? -11.318 3.821 8.313 1.00 93.50 82 ALA A N 1
ATOM 658 C CA . ALA A 1 82 ? -10.854 2.778 7.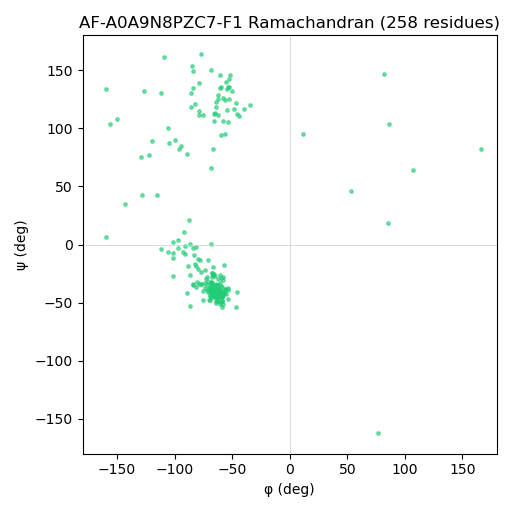396 1.00 93.50 82 ALA A CA 1
ATOM 659 C C . ALA A 1 82 ? -11.330 1.368 7.803 1.00 93.50 82 ALA A C 1
ATOM 661 O O . ALA A 1 82 ? -11.699 0.567 6.943 1.00 93.50 82 ALA A O 1
ATOM 662 N N . ILE A 1 83 ? -11.395 1.059 9.106 1.00 93.12 83 ILE A N 1
ATOM 663 C CA . ILE A 1 83 ? -11.914 -0.231 9.596 1.00 93.12 83 ILE A CA 1
ATOM 664 C C . ILE A 1 83 ? -13.402 -0.404 9.274 1.00 93.12 83 ILE A C 1
ATOM 666 O O . ILE A 1 83 ? -13.811 -1.518 8.936 1.00 93.12 83 ILE A O 1
ATOM 670 N N . LYS A 1 84 ? -14.201 0.669 9.340 1.00 92.25 84 LYS A N 1
ATOM 671 C CA . LYS A 1 84 ? -15.628 0.614 8.983 1.00 92.25 84 LYS A CA 1
ATOM 672 C C . LYS A 1 84 ? -15.822 0.224 7.518 1.00 92.25 84 LYS A C 1
ATOM 674 O O . LYS A 1 84 ? -16.695 -0.583 7.228 1.00 92.25 84 LYS A O 1
ATOM 679 N N . PHE A 1 85 ? -14.968 0.714 6.615 1.00 92.19 85 PHE A N 1
ATOM 680 C CA . PHE A 1 85 ? -14.972 0.295 5.206 1.00 92.19 85 PHE A CA 1
ATOM 681 C C . PHE A 1 85 ? -14.397 -1.111 5.000 1.00 92.19 85 PHE A C 1
ATOM 683 O O . PHE A 1 85 ? -14.868 -1.859 4.146 1.00 92.19 85 PHE A O 1
ATOM 690 N N . LEU A 1 86 ? -13.412 -1.509 5.807 1.00 93.50 86 LEU A N 1
ATOM 691 C CA . LEU A 1 86 ? -12.810 -2.837 5.731 1.00 93.50 86 LEU A CA 1
ATOM 692 C C . LEU A 1 86 ? -13.776 -3.954 6.165 1.00 93.50 86 LEU A C 1
ATOM 694 O O . LEU A 1 86 ? -13.710 -5.065 5.640 1.00 93.50 86 LEU A O 1
ATOM 698 N N . GLN A 1 87 ? -14.658 -3.699 7.134 1.00 91.88 87 GLN A N 1
ATOM 699 C CA . GLN A 1 87 ? -15.577 -4.708 7.675 1.00 91.88 87 GLN A CA 1
ATOM 700 C C . GLN A 1 87 ? -16.488 -5.344 6.605 1.00 91.88 87 GLN A C 1
ATOM 702 O O . GLN A 1 87 ? -16.485 -6.575 6.509 1.00 91.88 87 GLN A O 1
ATOM 707 N N . PRO A 1 88 ? -17.208 -4.575 5.762 1.00 95.00 88 PRO A N 1
ATOM 708 C CA . PRO A 1 88 ? -17.964 -5.125 4.639 1.00 95.00 88 PRO A CA 1
ATOM 709 C C . PRO A 1 88 ? -17.096 -5.933 3.675 1.00 95.00 88 PRO A C 1
ATOM 711 O O . PRO A 1 88 ? -17.483 -7.034 3.289 1.00 95.00 88 PRO A O 1
ATOM 714 N N . LEU A 1 89 ? -15.893 -5.446 3.345 1.00 93.75 89 LEU A N 1
ATOM 715 C CA . LEU A 1 89 ? -14.975 -6.144 2.439 1.00 93.75 89 LEU A CA 1
ATOM 716 C C . LEU A 1 89 ? -14.549 -7.503 3.003 1.00 93.75 89 LEU A C 1
ATOM 718 O O . LEU A 1 89 ? -14.514 -8.492 2.281 1.00 93.75 89 LEU A O 1
ATOM 722 N N . ARG A 1 90 ? -14.297 -7.599 4.313 1.00 89.94 90 ARG A N 1
ATOM 723 C CA . ARG A 1 90 ? -13.954 -8.875 4.964 1.00 89.94 90 ARG A CA 1
ATOM 724 C C . ARG A 1 90 ? -15.097 -9.886 4.970 1.00 89.94 90 ARG A C 1
ATOM 726 O O . ARG A 1 90 ? -14.815 -11.077 5.075 1.00 89.94 90 ARG A O 1
ATOM 733 N N . THR A 1 91 ? -16.343 -9.424 4.919 1.00 90.62 91 THR A N 1
ATOM 734 C CA . THR A 1 91 ? -17.534 -10.284 4.935 1.00 90.62 91 THR A CA 1
ATOM 735 C C . THR A 1 91 ? -17.940 -10.700 3.525 1.00 90.62 91 THR A C 1
ATOM 737 O O . THR A 1 91 ? -18.281 -11.858 3.309 1.00 90.62 91 THR A O 1
ATOM 740 N N . LEU A 1 92 ? -17.887 -9.769 2.571 1.00 94.06 92 LEU A N 1
ATOM 741 C CA . LEU A 1 92 ? -18.425 -9.946 1.221 1.00 94.06 92 LEU A CA 1
ATOM 742 C C . LEU A 1 92 ? -17.354 -10.271 0.170 1.00 94.06 92 LEU A C 1
ATOM 744 O O . LEU A 1 92 ? -17.665 -10.920 -0.818 1.00 94.06 92 LEU A O 1
ATOM 748 N N . ALA A 1 93 ? -16.110 -9.833 0.380 1.00 92.62 93 ALA A N 1
ATOM 749 C CA . ALA A 1 93 ? -14.996 -9.941 -0.567 1.00 92.62 93 ALA A CA 1
ATOM 750 C C . ALA A 1 93 ? -13.757 -10.581 0.091 1.00 92.62 93 ALA A C 1
ATOM 752 O O . ALA A 1 93 ? -12.621 -10.114 -0.057 1.00 92.62 93 ALA A O 1
ATOM 753 N N . ALA A 1 94 ? -13.980 -11.635 0.884 1.00 92.69 94 ALA A N 1
ATOM 754 C CA . ALA A 1 94 ? -12.924 -12.376 1.579 1.00 92.69 94 ALA A CA 1
ATOM 755 C C . ALA A 1 94 ? -12.038 -13.218 0.640 1.00 92.69 94 ALA A C 1
ATOM 757 O O . ALA A 1 94 ? -10.991 -13.705 1.063 1.00 92.69 94 ALA A O 1
ATOM 758 N N . ASP A 1 95 ? -12.468 -13.408 -0.601 1.00 93.50 95 ASP A N 1
ATOM 759 C CA . ASP A 1 95 ? -11.791 -14.107 -1.692 1.00 93.50 95 ASP A CA 1
ATOM 760 C C . ASP A 1 95 ? -10.763 -13.231 -2.428 1.00 93.50 95 ASP A C 1
ATOM 762 O O . ASP A 1 95 ? -9.891 -13.752 -3.119 1.00 93.50 95 ASP A O 1
ATOM 766 N N . ARG A 1 96 ? -10.821 -11.903 -2.264 1.00 94.44 96 ARG A N 1
ATOM 767 C CA . ARG A 1 96 ? -9.857 -10.969 -2.859 1.00 94.44 96 ARG A CA 1
ATOM 768 C C . ARG A 1 96 ? -8.626 -10.808 -1.971 1.00 94.44 96 ARG A C 1
ATOM 770 O O . ARG A 1 96 ? -8.748 -10.519 -0.779 1.00 94.44 96 ARG A O 1
ATOM 777 N N . ILE A 1 97 ? -7.433 -10.941 -2.556 1.00 95.38 97 ILE A N 1
ATOM 778 C CA . ILE A 1 97 ? -6.172 -10.743 -1.827 1.00 95.38 97 ILE A CA 1
ATOM 779 C C . ILE A 1 97 ? -6.028 -9.307 -1.310 1.00 95.38 97 ILE A C 1
ATOM 781 O O . ILE A 1 97 ? -5.662 -9.119 -0.149 1.00 95.38 97 ILE A O 1
ATOM 785 N N . ASP A 1 98 ? -6.423 -8.316 -2.114 1.00 94.25 98 ASP A N 1
ATOM 786 C CA . ASP A 1 98 ? -6.324 -6.887 -1.788 1.00 94.25 98 ASP A CA 1
ATOM 787 C C . ASP A 1 98 ? -7.029 -6.533 -0.479 1.00 94.25 98 ASP A C 1
ATOM 789 O O . ASP A 1 98 ? -6.494 -5.780 0.330 1.00 94.25 98 ASP A O 1
ATOM 793 N N . THR A 1 99 ? -8.183 -7.150 -0.205 1.00 95.75 99 THR A N 1
ATOM 794 C CA . THR A 1 99 ? -8.919 -6.970 1.052 1.00 95.75 99 THR A CA 1
ATOM 795 C C . THR A 1 99 ? -8.042 -7.285 2.267 1.00 95.75 99 THR A C 1
ATOM 797 O O . THR A 1 99 ? -8.068 -6.567 3.270 1.00 95.75 99 THR A O 1
ATOM 800 N N . HIS A 1 100 ? -7.253 -8.360 2.201 1.00 95.75 100 HIS A N 1
ATOM 801 C CA . HIS A 1 100 ? -6.378 -8.767 3.303 1.00 95.75 100 HIS A CA 1
ATOM 802 C C . HIS A 1 100 ? -5.078 -7.962 3.333 1.00 95.75 100 HIS A C 1
ATOM 804 O O . HIS A 1 100 ? -4.576 -7.688 4.420 1.00 95.75 100 HIS A O 1
ATOM 810 N N . LEU A 1 101 ? -4.559 -7.533 2.180 1.00 95.81 101 LEU A N 1
ATOM 811 C CA . LEU A 1 101 ? -3.405 -6.628 2.117 1.00 95.81 101 LEU A CA 1
ATOM 812 C C . LEU A 1 101 ? -3.745 -5.256 2.724 1.00 95.81 101 LEU A C 1
ATOM 814 O O . LEU A 1 101 ? -3.024 -4.761 3.585 1.00 95.81 101 LEU A O 1
ATOM 818 N N . MET A 1 102 ? -4.905 -4.689 2.386 1.00 95.19 102 MET A N 1
ATOM 819 C CA . MET A 1 102 ? -5.413 -3.458 3.003 1.00 95.19 102 MET A CA 1
ATOM 820 C C . MET A 1 102 ? -5.662 -3.635 4.505 1.00 95.19 102 MET A C 1
ATOM 822 O O . MET A 1 102 ? -5.347 -2.748 5.300 1.00 95.19 102 MET A O 1
ATOM 826 N N . ALA A 1 103 ? -6.197 -4.791 4.920 1.00 95.94 103 ALA A N 1
ATOM 827 C CA . ALA A 1 103 ? -6.354 -5.109 6.336 1.00 95.94 103 ALA A CA 1
ATOM 828 C C . ALA A 1 103 ? -5.009 -5.084 7.071 1.00 95.94 103 ALA A C 1
ATOM 830 O O . ALA A 1 103 ? -4.915 -4.506 8.156 1.00 95.94 103 ALA A O 1
ATOM 831 N N . PHE A 1 104 ? -3.968 -5.670 6.473 1.00 96.62 104 PHE A N 1
ATOM 832 C CA . PHE A 1 104 ? -2.619 -5.629 7.020 1.00 96.62 104 PHE A CA 1
ATOM 833 C C . PHE A 1 104 ? -2.127 -4.187 7.187 1.00 96.62 104 PHE A C 1
ATOM 835 O O . PHE A 1 104 ? -1.716 -3.840 8.287 1.00 96.62 104 PHE A O 1
ATOM 842 N N . GLU A 1 105 ? -2.252 -3.325 6.173 1.00 95.94 105 GLU A N 1
ATOM 843 C CA . GLU A 1 105 ? -1.815 -1.920 6.249 1.00 95.94 105 GLU A CA 1
ATOM 844 C C . GLU A 1 105 ? -2.463 -1.134 7.396 1.00 95.94 105 GLU A C 1
ATOM 846 O O . GLU A 1 105 ? -1.803 -0.343 8.084 1.00 95.94 105 GLU A O 1
ATOM 851 N N . ILE A 1 106 ? -3.762 -1.352 7.612 1.00 95.88 106 ILE A N 1
ATOM 852 C CA . ILE A 1 106 ? -4.516 -0.710 8.692 1.00 95.88 106 ILE A CA 1
ATOM 853 C C . ILE A 1 106 ? -4.049 -1.254 10.047 1.00 95.88 106 ILE A C 1
ATOM 855 O O . ILE A 1 106 ? -3.780 -0.484 10.971 1.00 95.88 106 ILE A O 1
ATOM 859 N N . TYR A 1 107 ? -3.931 -2.577 10.185 1.00 95.88 107 TYR A N 1
ATOM 860 C CA . TYR A 1 107 ? -3.535 -3.200 11.449 1.00 95.88 107 TYR A CA 1
ATOM 861 C C . TYR A 1 107 ? -2.066 -2.996 11.799 1.00 95.88 107 TYR A C 1
ATOM 863 O O . TYR A 1 107 ? -1.760 -2.940 12.989 1.00 95.88 107 TYR A O 1
ATOM 871 N N . TYR A 1 108 ? -1.201 -2.835 10.799 1.00 95.62 108 TYR A N 1
ATOM 872 C CA . TYR A 1 108 ? 0.198 -2.456 10.951 1.00 95.62 108 TYR A CA 1
ATOM 873 C C . TYR A 1 108 ? 0.307 -1.089 11.631 1.00 95.62 108 TYR A C 1
ATOM 875 O O . TYR A 1 108 ? 0.925 -0.976 12.684 1.00 95.62 108 TYR A O 1
ATOM 883 N N . ARG A 1 109 ? -0.419 -0.080 11.126 1.00 95.19 109 ARG A N 1
ATOM 884 C CA . ARG A 1 109 ? -0.467 1.270 11.725 1.00 95.19 109 ARG A CA 1
ATOM 885 C C . ARG A 1 109 ? -1.150 1.316 13.096 1.00 95.19 109 ARG A C 1
ATOM 887 O O . ARG A 1 109 ? -0.833 2.188 13.893 1.00 95.19 109 ARG A O 1
ATOM 894 N N . LYS A 1 110 ? -2.085 0.398 13.381 1.00 93.50 110 LYS A N 1
ATOM 895 C CA . LYS A 1 110 ? -2.719 0.249 14.712 1.00 93.50 110 LYS A CA 1
ATOM 896 C C . LYS A 1 110 ? -1.942 -0.659 15.679 1.00 93.50 110 LYS A C 1
ATOM 898 O O . LYS A 1 110 ? -2.446 -0.908 16.776 1.00 93.50 110 LYS A O 1
ATOM 903 N N . GLU A 1 111 ? -0.799 -1.210 15.265 1.00 92.56 111 GLU A N 1
ATOM 904 C CA . GLU A 1 111 ? 0.057 -2.098 16.065 1.00 92.56 111 GLU A CA 1
ATOM 905 C C . GLU A 1 111 ? -0.692 -3.308 16.665 1.00 92.56 111 GLU A C 1
ATOM 907 O O . GLU A 1 111 ? -0.576 -3.647 17.844 1.00 92.56 111 GLU A O 1
ATOM 912 N N . LYS A 1 112 ? -1.518 -3.984 15.852 1.00 93.25 112 LYS A N 1
ATOM 913 C CA . LYS A 1 112 ? -2.269 -5.187 16.267 1.00 93.25 112 LYS A CA 1
ATOM 914 C C . LYS A 1 112 ? -1.659 -6.474 15.683 1.00 93.25 112 LYS A C 1
ATOM 916 O O . LYS A 1 112 ? -2.144 -6.949 14.654 1.00 93.25 112 LYS A O 1
ATOM 921 N N . PRO A 1 113 ? -0.669 -7.115 16.339 1.00 92.50 113 PRO A N 1
ATOM 922 C CA . PRO A 1 113 ? 0.152 -8.174 15.731 1.00 92.50 113 PRO A CA 1
ATOM 923 C C . PRO A 1 113 ? -0.631 -9.416 15.296 1.00 92.50 113 PRO A C 1
ATOM 925 O O . PRO A 1 113 ? -0.392 -9.970 14.227 1.00 92.50 113 PRO A O 1
ATOM 928 N N . LEU A 1 114 ? -1.615 -9.848 16.088 1.00 93.94 114 LEU A N 1
ATOM 929 C CA . LEU A 1 114 ? -2.437 -11.013 15.744 1.00 93.94 114 LEU A CA 1
ATOM 930 C C . LEU A 1 114 ? -3.335 -10.756 14.529 1.00 93.94 114 LEU A C 1
ATOM 932 O O . LEU A 1 114 ? -3.583 -11.666 13.742 1.00 93.94 114 LEU A O 1
ATOM 936 N N . LEU A 1 115 ? -3.810 -9.519 14.361 1.00 94.69 115 LEU A N 1
ATOM 937 C CA . LEU A 1 115 ? -4.622 -9.133 13.209 1.00 94.69 115 LEU A CA 1
ATOM 938 C C . LEU A 1 115 ? -3.758 -8.943 11.956 1.00 94.69 115 LEU A C 1
ATOM 940 O O . LEU A 1 115 ? -4.199 -9.308 10.865 1.00 94.69 115 LEU A O 1
ATOM 944 N N . MET A 1 116 ? -2.516 -8.466 12.111 1.00 94.88 116 MET A N 1
ATOM 945 C CA . MET A 1 116 ? -1.516 -8.478 11.037 1.00 94.88 116 MET A CA 1
ATOM 946 C C . MET A 1 116 ? -1.269 -9.914 10.555 1.00 94.88 116 MET A C 1
ATOM 948 O O . MET A 1 116 ? -1.480 -10.213 9.380 1.00 94.88 116 MET A O 1
ATOM 952 N N . LEU A 1 117 ? -0.943 -10.831 11.476 1.00 93.94 117 LEU A N 1
ATOM 953 C CA . LEU A 1 117 ? -0.721 -12.247 11.168 1.00 93.94 117 LEU A CA 1
ATOM 954 C C . LEU A 1 117 ? -1.955 -12.900 10.531 1.00 93.94 117 LEU A C 1
ATOM 956 O O . LEU A 1 117 ? -1.835 -13.643 9.559 1.00 93.94 117 LEU A O 1
ATOM 960 N N . GLN A 1 118 ? -3.154 -12.617 11.048 1.00 94.44 118 GLN A N 1
ATOM 961 C CA . GLN A 1 118 ? -4.401 -13.132 10.482 1.00 94.44 118 GLN A CA 1
ATOM 962 C C . GLN A 1 118 ? -4.586 -12.692 9.025 1.00 94.44 118 GLN A C 1
ATOM 964 O O . GLN A 1 118 ? -5.012 -13.499 8.195 1.00 94.44 118 GLN A O 1
ATOM 969 N N . SER A 1 119 ? -4.293 -11.426 8.728 1.00 95.25 119 SER A N 1
ATOM 970 C CA . SER A 1 119 ? -4.431 -10.848 7.389 1.00 95.25 119 SER A CA 1
ATOM 971 C C . SER A 1 119 ? -3.423 -11.479 6.427 1.00 95.25 119 SER A C 1
ATOM 973 O O . SER A 1 119 ? -3.814 -11.976 5.373 1.00 95.25 119 SER A O 1
ATOM 975 N N . ILE A 1 120 ? -2.165 -11.615 6.857 1.00 94.25 120 ILE A N 1
ATOM 976 C CA . ILE A 1 120 ? -1.108 -12.307 6.107 1.00 94.25 120 ILE A CA 1
ATOM 977 C C . ILE A 1 120 ? -1.493 -13.764 5.820 1.00 94.25 120 ILE A C 1
ATOM 979 O O . ILE A 1 120 ? -1.443 -14.193 4.674 1.00 94.25 120 ILE A O 1
ATOM 983 N N . LYS A 1 121 ? -1.962 -14.527 6.818 1.00 94.25 121 LYS A N 1
ATOM 984 C CA . LYS A 1 121 ? -2.390 -15.928 6.628 1.00 94.25 121 LYS A CA 1
ATOM 985 C C . LYS A 1 121 ? -3.570 -16.075 5.669 1.00 94.25 121 LYS A C 1
ATOM 987 O O . LYS A 1 121 ? -3.759 -17.129 5.064 1.00 94.25 121 LYS A O 1
ATOM 992 N N . ARG A 1 122 ? -4.447 -15.075 5.593 1.00 94.38 122 ARG A N 1
ATOM 993 C CA . ARG A 1 122 ? -5.565 -15.072 4.642 1.00 94.38 122 ARG A CA 1
ATOM 994 C C . ARG A 1 122 ? -5.065 -14.773 3.233 1.00 94.38 122 ARG A C 1
ATOM 996 O O . ARG A 1 122 ? -5.372 -15.557 2.347 1.00 94.38 122 ARG A O 1
ATOM 1003 N N . ALA A 1 123 ? -4.240 -13.741 3.065 1.00 94.56 123 ALA A N 1
ATOM 1004 C CA . ALA A 1 123 ? -3.610 -13.412 1.789 1.00 94.56 123 ALA A CA 1
ATOM 1005 C C . ALA A 1 123 ? -2.752 -14.570 1.249 1.00 94.56 123 ALA A C 1
ATOM 1007 O O . ALA A 1 123 ? -2.922 -14.970 0.105 1.00 94.56 123 ALA A O 1
ATOM 1008 N N . PHE A 1 124 ? -1.929 -15.193 2.099 1.00 93.25 124 PHE A N 1
ATOM 1009 C CA . PHE A 1 124 ? -1.067 -16.323 1.733 1.00 93.25 124 PHE A CA 1
ATOM 1010 C C . PHE A 1 124 ? -1.842 -17.548 1.240 1.00 93.25 124 PHE A C 1
ATOM 1012 O O . PHE A 1 124 ? -1.363 -18.275 0.378 1.00 93.25 124 PHE A O 1
ATOM 1019 N N . ARG A 1 125 ? -3.051 -17.783 1.767 1.00 93.19 125 ARG A N 1
ATOM 1020 C CA . ARG A 1 125 ? -3.922 -18.871 1.295 1.00 93.19 125 ARG A CA 1
ATOM 1021 C C . ARG A 1 125 ? -4.561 -18.592 -0.063 1.00 93.19 125 ARG A C 1
ATOM 1023 O O . ARG A 1 125 ? -5.005 -19.541 -0.697 1.00 93.19 125 ARG A O 1
ATOM 1030 N N . LEU A 1 126 ? -4.664 -17.325 -0.458 1.00 93.81 126 LEU A N 1
ATOM 1031 C CA . LEU A 1 126 ? -5.225 -16.927 -1.747 1.00 93.81 126 LEU A CA 1
ATOM 1032 C C . LEU A 1 126 ? -4.145 -16.937 -2.826 1.00 93.81 126 LEU A C 1
ATOM 1034 O O . LEU A 1 126 ? -4.310 -17.600 -3.843 1.00 93.81 126 LEU A O 1
ATOM 1038 N N . ASP A 1 127 ? -3.038 -16.240 -2.580 1.00 91.75 127 ASP A N 1
ATOM 1039 C CA . ASP A 1 127 ? -1.900 -16.182 -3.492 1.00 91.75 127 ASP A CA 1
ATOM 1040 C C . ASP A 1 127 ? -0.602 -15.977 -2.701 1.00 91.75 127 ASP A C 1
ATOM 1042 O O . ASP A 1 127 ? -0.332 -14.906 -2.155 1.00 91.75 127 ASP A O 1
ATOM 1046 N N . SER A 1 128 ? 0.212 -17.031 -2.640 1.00 90.31 128 SER A N 1
ATOM 1047 C CA . SER A 1 128 ? 1.506 -17.030 -1.954 1.00 90.31 128 SER A CA 1
ATOM 1048 C C . SER A 1 128 ? 2.635 -16.381 -2.761 1.00 90.31 128 SER A C 1
ATOM 1050 O O . SER A 1 128 ? 3.709 -16.165 -2.205 1.00 90.31 128 SER A O 1
ATOM 1052 N N . SER A 1 129 ? 2.425 -16.125 -4.056 1.00 87.69 129 SER A N 1
ATOM 1053 C CA . SER A 1 129 ? 3.406 -15.529 -4.977 1.00 87.69 129 SER A CA 1
ATOM 1054 C C . SER A 1 129 ? 3.226 -14.020 -5.167 1.00 87.69 129 SER A C 1
ATOM 1056 O O . SER A 1 129 ? 4.027 -13.373 -5.842 1.00 87.69 129 SER A O 1
ATOM 1058 N N . HIS A 1 130 ? 2.193 -13.445 -4.550 1.00 89.12 130 HIS A N 1
ATOM 1059 C CA . HIS A 1 130 ? 1.869 -12.035 -4.678 1.00 89.12 130 HIS A CA 1
ATOM 1060 C C . HIS A 1 130 ? 2.978 -11.131 -4.113 1.00 89.12 130 HIS A C 1
ATOM 1062 O O . HIS A 1 130 ? 3.299 -11.166 -2.923 1.00 89.12 130 HIS A O 1
ATOM 1068 N N . HIS A 1 131 ? 3.513 -10.235 -4.942 1.00 87.94 131 HIS A N 1
ATOM 1069 C CA . HIS A 1 131 ? 4.585 -9.302 -4.571 1.00 87.94 131 HIS A CA 1
ATOM 1070 C C . HIS A 1 131 ? 4.281 -8.451 -3.317 1.00 87.94 131 HIS A C 1
ATOM 1072 O O . HIS A 1 131 ? 5.094 -8.420 -2.394 1.00 87.94 131 HIS A O 1
ATOM 1078 N N . HIS A 1 132 ? 3.091 -7.842 -3.200 1.00 90.19 132 HIS A N 1
ATOM 1079 C CA . HIS A 1 132 ? 2.728 -7.074 -1.997 1.00 90.19 132 HIS A CA 1
ATOM 1080 C C . HIS A 1 132 ? 2.625 -7.940 -0.733 1.00 90.19 132 HIS A C 1
ATOM 1082 O O . HIS A 1 132 ? 2.854 -7.441 0.366 1.00 90.19 132 HIS A O 1
ATOM 1088 N N . LEU A 1 133 ? 2.310 -9.238 -0.851 1.00 92.75 133 LEU A N 1
ATOM 1089 C CA . LEU A 1 133 ? 2.288 -10.128 0.311 1.00 92.75 133 LEU A CA 1
ATOM 1090 C C . LEU A 1 133 ? 3.708 -10.367 0.831 1.00 92.75 133 LEU A C 1
ATOM 1092 O O . LEU A 1 133 ? 3.921 -10.375 2.044 1.00 92.75 133 LEU A O 1
ATOM 1096 N N . HIS A 1 134 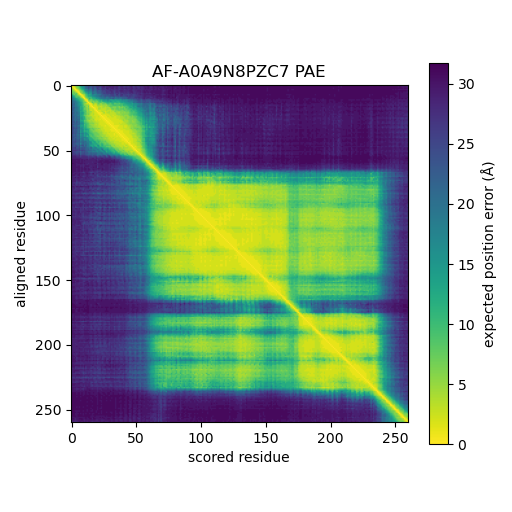? 4.676 -10.535 -0.073 1.00 89.38 134 HIS A N 1
ATOM 1097 C CA . HIS A 1 134 ? 6.085 -10.649 0.298 1.00 89.38 134 HIS A CA 1
ATOM 1098 C C . HIS A 1 134 ? 6.579 -9.402 1.039 1.00 89.38 134 HIS A C 1
ATOM 1100 O O . HIS A 1 134 ? 7.238 -9.537 2.070 1.00 89.38 134 HIS A O 1
ATOM 1106 N N . ASP A 1 135 ? 6.199 -8.212 0.574 1.00 89.00 135 ASP A N 1
ATOM 1107 C CA . ASP A 1 135 ? 6.503 -6.956 1.263 1.00 89.00 135 ASP A CA 1
ATOM 1108 C C . ASP A 1 135 ? 5.845 -6.879 2.658 1.00 89.00 135 ASP A C 1
ATOM 1110 O O . ASP A 1 135 ? 6.520 -6.611 3.654 1.00 89.00 135 ASP A O 1
ATOM 1114 N N . CYS A 1 136 ? 4.558 -7.231 2.777 1.00 92.56 136 CYS A N 1
ATOM 1115 C CA . CYS A 1 136 ? 3.863 -7.291 4.070 1.00 92.56 136 CYS A CA 1
ATOM 1116 C C . CYS A 1 136 ? 4.546 -8.258 5.053 1.00 92.56 136 CYS A C 1
ATOM 1118 O O . CYS A 1 136 ? 4.704 -7.949 6.234 1.00 92.56 136 CYS A O 1
ATOM 1120 N N . LEU A 1 137 ? 4.972 -9.431 4.573 1.00 90.94 137 LEU A N 1
ATOM 1121 C CA . LEU A 1 137 ? 5.693 -10.427 5.367 1.00 90.94 137 LEU A CA 1
ATOM 1122 C C . LEU A 1 137 ? 7.043 -9.900 5.863 1.00 90.94 137 LEU A C 1
ATOM 1124 O O . LEU A 1 137 ? 7.389 -10.124 7.023 1.00 90.94 137 LEU A O 1
ATOM 1128 N N . LEU A 1 138 ? 7.802 -9.211 5.006 1.00 88.56 138 LEU A N 1
ATOM 1129 C CA . LEU A 1 138 ? 9.082 -8.602 5.371 1.00 88.56 138 LEU A CA 1
ATOM 1130 C C . LEU A 1 138 ? 8.892 -7.505 6.418 1.00 88.56 138 LEU A C 1
ATOM 1132 O O . LEU A 1 138 ? 9.529 -7.560 7.469 1.00 88.56 138 LEU A O 1
ATOM 1136 N N . ARG A 1 139 ? 7.962 -6.572 6.186 1.00 91.06 139 ARG A N 1
ATOM 1137 C CA . ARG A 1 139 ? 7.640 -5.509 7.148 1.00 91.06 139 ARG A CA 1
ATOM 1138 C C . ARG A 1 139 ? 7.165 -6.068 8.482 1.00 91.06 139 ARG A C 1
ATOM 1140 O O . ARG 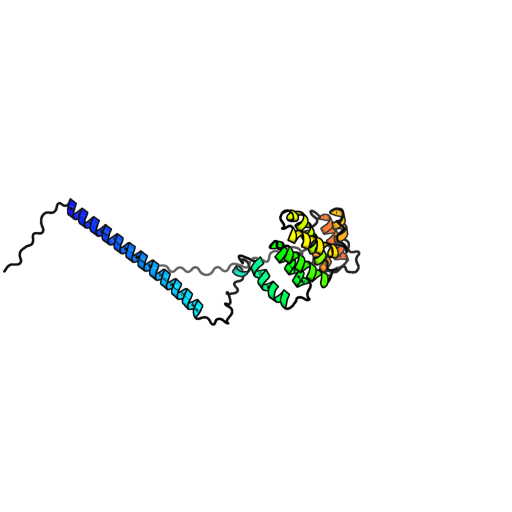A 1 139 ? 7.592 -5.587 9.525 1.00 91.06 139 ARG A O 1
ATOM 1147 N N . PHE A 1 140 ? 6.338 -7.114 8.468 1.00 92.31 140 PHE A N 1
ATOM 1148 C CA . PHE A 1 140 ? 5.891 -7.765 9.697 1.00 92.31 140 PHE A CA 1
ATOM 1149 C C . PHE A 1 140 ? 7.042 -8.425 10.461 1.00 92.31 140 PHE A C 1
ATOM 1151 O O . PHE A 1 140 ? 7.093 -8.312 11.681 1.00 92.31 140 PHE A O 1
ATOM 1158 N N . LYS A 1 141 ? 7.985 -9.072 9.764 1.00 89.25 141 LYS A N 1
ATOM 1159 C CA . LYS A 1 141 ? 9.185 -9.644 10.392 1.00 89.25 141 LYS A CA 1
ATOM 1160 C C . LYS A 1 141 ? 10.079 -8.568 11.006 1.00 89.25 141 LYS A C 1
ATOM 1162 O O . LYS A 1 141 ? 10.428 -8.700 12.169 1.00 89.25 141 LYS A O 1
ATOM 1167 N N . CYS A 1 142 ? 10.382 -7.495 10.273 1.00 89.06 142 CYS A N 1
ATOM 1168 C CA . CYS A 1 142 ? 11.164 -6.378 10.814 1.00 89.06 142 CYS A CA 1
ATOM 1169 C C . CYS A 1 142 ? 10.479 -5.754 12.036 1.00 89.06 142 CYS A C 1
ATOM 1171 O O . CYS A 1 142 ? 11.109 -5.561 13.068 1.00 89.06 142 CYS A O 1
ATOM 1173 N N . TRP A 1 143 ? 9.166 -5.525 11.954 1.00 91.88 143 TRP A N 1
ATOM 1174 C CA . TRP A 1 143 ? 8.392 -5.025 13.087 1.00 91.88 143 TRP A CA 1
ATOM 1175 C C . TRP A 1 143 ? 8.445 -5.978 14.289 1.00 91.88 143 TRP A C 1
ATOM 1177 O O . TRP A 1 143 ? 8.541 -5.519 15.425 1.00 91.88 143 TRP A O 1
ATOM 1187 N N . LEU A 1 144 ? 8.402 -7.296 14.064 1.00 90.19 144 LEU A N 1
ATOM 1188 C CA . LEU A 1 144 ? 8.542 -8.278 15.135 1.00 90.19 144 LEU A CA 1
ATOM 1189 C C . LEU A 1 144 ? 9.922 -8.236 15.770 1.00 90.19 144 LEU A C 1
ATOM 1191 O O . LEU A 1 144 ? 9.978 -8.245 16.991 1.00 90.19 144 LEU A O 1
ATOM 1195 N N . ASP A 1 145 ? 10.999 -8.153 14.991 1.00 87.19 145 ASP A N 1
ATOM 1196 C CA . ASP A 1 145 ? 12.362 -8.073 15.529 1.00 87.19 145 ASP A CA 1
ATOM 1197 C C . ASP A 1 145 ? 12.506 -6.895 16.515 1.00 87.19 145 ASP A C 1
ATOM 1199 O O . ASP A 1 145 ? 13.110 -7.050 17.578 1.00 87.19 145 ASP A O 1
ATOM 1203 N N . ASP A 1 146 ? 11.860 -5.762 16.222 1.00 89.62 146 ASP A N 1
ATOM 1204 C CA . ASP A 1 146 ? 11.872 -4.570 17.079 1.00 89.62 146 ASP A CA 1
ATOM 1205 C C . ASP A 1 146 ? 10.918 -4.671 18.288 1.00 89.62 146 ASP A C 1
ATOM 1207 O O . ASP A 1 146 ? 11.208 -4.148 19.366 1.00 89.62 146 ASP A O 1
ATOM 1211 N N . ASN A 1 147 ? 9.771 -5.345 18.140 1.00 88.31 147 ASN A N 1
ATOM 1212 C CA . ASN A 1 147 ? 8.687 -5.335 19.134 1.00 88.31 147 ASN A CA 1
ATOM 1213 C C . ASN A 1 147 ? 8.562 -6.628 19.955 1.00 88.31 147 ASN A C 1
ATOM 1215 O O . ASN A 1 147 ? 7.787 -6.669 20.915 1.00 88.31 147 ASN A O 1
ATOM 1219 N N . LEU A 1 148 ? 9.317 -7.684 19.631 1.00 83.44 148 LEU A N 1
ATOM 1220 C CA . LEU A 1 148 ? 9.178 -9.009 20.248 1.00 83.44 148 LEU A CA 1
ATOM 1221 C C . LEU A 1 148 ? 9.327 -8.962 21.772 1.00 83.44 148 LEU A C 1
ATOM 1223 O O . LEU A 1 148 ? 8.585 -9.636 22.484 1.00 83.44 148 LEU A O 1
ATOM 1227 N N . ALA A 1 149 ? 10.253 -8.138 22.270 1.00 85.12 149 ALA A N 1
ATOM 1228 C CA . ALA A 1 149 ? 10.542 -8.006 23.697 1.00 85.12 149 ALA A CA 1
ATOM 1229 C C . ALA A 1 149 ? 9.374 -7.414 24.510 1.00 85.12 149 ALA A C 1
ATOM 1231 O O . ALA A 1 149 ? 9.272 -7.671 25.708 1.00 85.12 149 ALA A O 1
ATOM 1232 N N . GLY A 1 150 ? 8.492 -6.636 23.872 1.00 87.62 150 GLY A N 1
ATOM 1233 C CA . GLY A 1 150 ? 7.323 -6.027 24.512 1.00 87.62 150 GLY A CA 1
ATOM 1234 C C . GLY A 1 150 ? 6.054 -6.881 24.442 1.00 87.62 150 GLY A C 1
ATOM 1235 O O . GLY A 1 150 ? 5.048 -6.541 25.067 1.00 87.62 150 GLY A O 1
ATOM 1236 N N . LEU A 1 151 ? 6.067 -7.983 23.686 1.00 88.81 151 LEU A N 1
ATOM 1237 C CA . LEU A 1 151 ? 4.892 -8.826 23.492 1.00 88.81 151 LEU A CA 1
ATOM 1238 C C . LEU A 1 151 ? 4.717 -9.840 24.624 1.00 88.81 151 LEU A C 1
ATOM 1240 O O . LEU A 1 151 ? 5.666 -10.361 25.206 1.00 88.81 151 LEU A O 1
ATOM 1244 N N . ASN A 1 152 ? 3.459 -10.184 24.902 1.00 91.25 152 ASN A N 1
ATOM 1245 C CA . ASN A 1 152 ? 3.147 -11.284 25.805 1.00 91.25 152 ASN A CA 1
ATOM 1246 C C . ASN A 1 152 ? 3.731 -12.600 25.256 1.00 91.25 152 ASN A C 1
ATOM 1248 O O . ASN A 1 152 ? 3.537 -12.920 24.081 1.00 91.25 152 ASN A O 1
ATOM 1252 N N . ALA A 1 153 ? 4.375 -13.390 26.118 1.00 89.56 153 ALA A N 1
ATOM 1253 C CA . ALA A 1 153 ? 5.035 -14.639 25.739 1.00 89.56 153 ALA A CA 1
ATOM 1254 C C . ALA A 1 153 ? 4.119 -15.614 24.973 1.00 89.56 153 ALA A C 1
ATOM 1256 O O . ALA A 1 153 ? 4.559 -16.247 24.015 1.00 89.56 153 ALA A O 1
ATOM 1257 N N . ALA A 1 154 ? 2.835 -15.699 25.338 1.00 90.88 154 ALA A N 1
ATOM 1258 C CA . ALA A 1 154 ? 1.877 -16.556 24.640 1.00 90.88 154 ALA A CA 1
ATOM 1259 C C . ALA A 1 154 ? 1.610 -16.072 23.204 1.00 90.88 154 ALA A C 1
ATOM 1261 O O . ALA A 1 154 ? 1.524 -16.875 22.278 1.00 90.88 154 ALA A O 1
ATOM 1262 N N . VAL A 1 155 ? 1.518 -14.754 23.007 1.00 90.62 155 VAL A N 1
ATOM 1263 C CA . VAL A 1 155 ? 1.307 -14.138 21.689 1.00 90.62 155 VAL A CA 1
ATOM 1264 C C . VAL A 1 155 ? 2.544 -14.329 20.812 1.00 90.62 155 VAL A C 1
ATOM 1266 O O . VAL A 1 155 ? 2.412 -14.754 19.667 1.00 90.62 155 VAL A O 1
ATOM 1269 N N . ALA A 1 156 ? 3.738 -14.096 21.360 1.00 88.25 156 ALA A N 1
ATOM 1270 C CA . ALA A 1 156 ? 5.002 -14.303 20.656 1.00 88.25 156 ALA A CA 1
ATOM 1271 C C . ALA A 1 156 ? 5.184 -15.766 20.208 1.00 88.25 156 ALA A C 1
ATOM 1273 O O . ALA A 1 156 ? 5.549 -16.021 19.061 1.00 88.25 156 ALA A O 1
ATOM 1274 N N . ALA A 1 157 ? 4.856 -16.733 21.073 1.00 89.50 157 ALA A N 1
ATOM 1275 C CA . ALA A 1 157 ? 4.935 -18.156 20.741 1.00 89.50 157 ALA A CA 1
ATOM 1276 C C . ALA A 1 157 ? 4.010 -18.543 19.573 1.00 89.50 157 ALA A C 1
ATOM 1278 O O . ALA A 1 157 ? 4.425 -19.274 18.672 1.00 89.50 157 ALA A O 1
ATOM 1279 N N . VAL A 1 158 ? 2.771 -18.033 19.561 1.00 91.25 158 VAL A N 1
ATOM 1280 C CA . VAL A 1 158 ? 1.826 -18.265 18.454 1.00 91.25 158 VAL A CA 1
ATOM 1281 C C . VAL A 1 158 ? 2.347 -17.649 17.160 1.00 91.25 158 VAL A C 1
ATOM 1283 O O . VAL A 1 158 ? 2.301 -18.295 16.118 1.00 91.25 158 VAL A O 1
ATOM 1286 N N . ILE A 1 159 ? 2.865 -16.422 17.218 1.00 89.38 159 ILE A N 1
ATOM 1287 C CA . ILE A 1 159 ? 3.372 -15.722 16.036 1.00 89.38 159 ILE A CA 1
ATOM 1288 C C . ILE A 1 159 ? 4.562 -16.466 15.423 1.00 89.38 159 ILE A C 1
ATOM 1290 O O . ILE A 1 159 ? 4.542 -16.746 14.226 1.00 89.38 159 ILE A O 1
ATOM 1294 N N . ASN A 1 160 ? 5.552 -16.850 16.231 1.00 85.25 160 ASN A N 1
ATOM 1295 C CA . ASN A 1 160 ? 6.740 -17.554 15.742 1.00 85.25 160 ASN A CA 1
ATOM 1296 C C . ASN A 1 160 ? 6.378 -18.886 15.076 1.00 85.25 160 ASN A C 1
ATOM 1298 O O . ASN A 1 160 ? 6.810 -19.151 13.957 1.00 85.25 160 ASN A O 1
ATOM 1302 N N . LYS A 1 161 ? 5.496 -19.671 15.710 1.00 88.56 161 LYS A N 1
ATOM 1303 C CA . LYS A 1 161 ? 5.020 -20.950 15.163 1.00 88.56 161 LYS A CA 1
ATOM 1304 C C . LYS A 1 161 ? 4.321 -20.796 13.808 1.00 88.56 161 LYS A C 1
ATOM 1306 O O . LYS A 1 161 ? 4.402 -21.676 12.958 1.00 88.56 161 LYS A O 1
ATOM 1311 N N . GLU A 1 162 ? 3.589 -19.705 13.620 1.00 87.50 162 GLU A N 1
ATOM 1312 C CA . GLU A 1 162 ? 2.779 -19.480 12.421 1.00 87.50 162 GLU A CA 1
ATOM 1313 C C . GLU A 1 162 ? 3.567 -18.832 11.277 1.00 87.50 162 GLU A C 1
ATOM 1315 O O . GLU A 1 162 ? 3.225 -19.030 10.114 1.00 87.50 162 GLU A O 1
ATOM 1320 N N . ILE A 1 163 ? 4.632 -18.082 11.572 1.00 82.44 163 ILE A N 1
ATOM 1321 C CA . ILE A 1 163 ? 5.474 -17.447 10.547 1.00 82.44 163 ILE A CA 1
ATOM 1322 C C . ILE A 1 163 ? 6.403 -18.449 9.859 1.00 82.44 163 ILE A C 1
ATOM 1324 O O . ILE A 1 163 ? 6.651 -18.303 8.662 1.00 82.44 163 ILE A O 1
ATOM 1328 N N . GLU A 1 164 ? 6.898 -19.461 10.575 1.00 77.44 164 GLU A N 1
ATOM 1329 C CA . GLU A 1 164 ? 7.780 -20.506 10.032 1.00 77.44 164 GLU A CA 1
ATOM 1330 C C . GLU A 1 164 ? 7.300 -21.104 8.691 1.00 77.44 164 GLU A C 1
ATOM 1332 O O . GLU A 1 164 ? 8.060 -21.041 7.720 1.00 77.44 164 GLU A O 1
ATOM 1337 N N . PRO A 1 165 ? 6.054 -21.605 8.559 1.00 78.62 165 PRO A N 1
ATOM 1338 C CA . PRO A 1 165 ? 5.579 -22.199 7.306 1.00 78.62 165 PRO A CA 1
ATOM 1339 C C . PRO A 1 165 ? 5.424 -21.191 6.157 1.00 78.62 165 PRO A C 1
ATOM 1341 O O . PRO A 1 165 ? 5.506 -21.576 4.995 1.00 78.62 165 PRO A O 1
ATOM 1344 N N . MET A 1 166 ? 5.222 -19.903 6.453 1.00 73.75 166 MET A N 1
ATOM 1345 C CA . MET A 1 166 ? 5.091 -18.849 5.434 1.00 73.75 166 MET A CA 1
ATOM 1346 C C . MET A 1 166 ? 6.448 -18.246 5.039 1.00 73.75 166 MET A C 1
ATOM 1348 O O . MET A 1 166 ? 6.581 -17.623 3.987 1.00 73.75 166 MET A O 1
ATOM 1352 N N . GLY A 1 167 ? 7.473 -18.429 5.876 1.00 61.25 167 GLY A N 1
ATOM 1353 C CA . GLY A 1 167 ? 8.795 -17.836 5.711 1.00 61.25 167 GLY A CA 1
ATOM 1354 C C . GLY A 1 167 ? 9.698 -18.505 4.673 1.00 61.25 167 GLY A C 1
ATOM 1355 O O . GLY A 1 167 ? 10.721 -17.920 4.318 1.00 61.25 167 GLY A O 1
ATOM 1356 N N . GLY A 1 168 ? 9.341 -19.706 4.209 1.00 49.97 168 GLY A N 1
ATOM 1357 C CA . GLY A 1 168 ? 10.240 -20.597 3.473 1.00 49.97 168 GLY A CA 1
ATOM 1358 C C . GLY A 1 168 ? 10.448 -20.296 1.987 1.00 49.97 168 GLY A C 1
ATOM 1359 O O . GLY A 1 168 ? 11.455 -20.733 1.441 1.00 49.97 168 GLY A O 1
ATOM 1360 N N . CYS A 1 169 ? 9.548 -19.565 1.315 1.00 45.22 169 CYS A N 1
ATOM 1361 C CA . CYS A 1 169 ? 9.546 -19.586 -0.155 1.00 45.22 169 CYS A CA 1
ATOM 1362 C C . CYS A 1 169 ? 10.525 -18.628 -0.856 1.00 45.22 169 CYS A C 1
ATOM 1364 O O . CYS A 1 169 ? 11.050 -19.036 -1.879 1.00 45.22 169 CYS A O 1
ATOM 1366 N N . SER A 1 170 ? 10.836 -17.430 -0.340 1.00 47.94 170 SER A N 1
ATOM 1367 C CA . SER A 1 170 ? 11.780 -16.495 -1.017 1.00 47.94 170 SER A CA 1
ATOM 1368 C C . SER A 1 17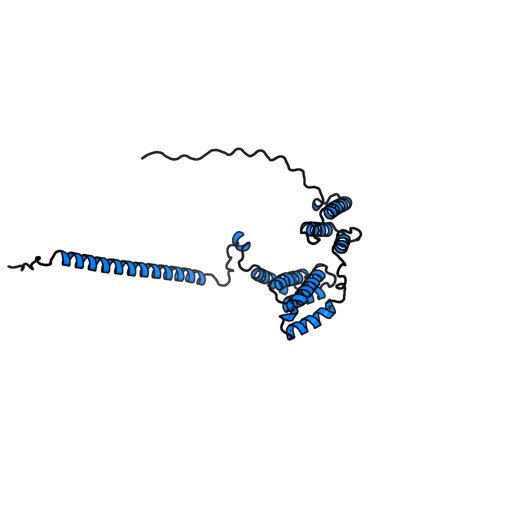0 ? 12.398 -15.424 -0.104 1.00 47.94 170 SER A C 1
ATOM 1370 O O . SER A 1 170 ? 13.106 -14.534 -0.564 1.00 47.94 170 SER A O 1
ATOM 1372 N N . ILE A 1 171 ? 12.158 -15.478 1.209 1.00 47.19 171 ILE A N 1
ATOM 1373 C CA . ILE A 1 171 ? 12.398 -14.338 2.122 1.00 47.19 171 ILE A CA 1
ATOM 1374 C C . ILE A 1 171 ? 13.879 -14.209 2.546 1.00 47.19 171 ILE A C 1
ATOM 1376 O O . ILE A 1 171 ? 14.258 -13.285 3.256 1.00 47.19 171 ILE A O 1
ATOM 1380 N N . ASN A 1 172 ? 14.742 -15.124 2.094 1.00 44.56 172 ASN A N 1
ATOM 1381 C CA . ASN A 1 172 ? 16.155 -15.174 2.484 1.00 44.56 172 ASN A CA 1
ATOM 1382 C C . ASN A 1 172 ? 17.094 -14.382 1.567 1.00 44.56 172 ASN A C 1
ATOM 1384 O O . ASN A 1 172 ? 18.290 -14.311 1.844 1.00 44.56 172 ASN A O 1
ATOM 1388 N N . GLN A 1 173 ? 16.592 -13.744 0.510 1.00 50.72 173 GLN A N 1
ATOM 1389 C CA . GLN A 1 173 ? 17.393 -12.783 -0.239 1.00 50.72 173 GLN A CA 1
ATOM 1390 C C . GLN A 1 173 ? 17.216 -11.401 0.388 1.00 50.72 173 GLN A C 1
ATOM 1392 O O . GLN A 1 173 ? 16.510 -10.546 -0.135 1.00 50.72 173 GLN A O 1
ATOM 1397 N N . ARG A 1 174 ? 17.907 -11.155 1.512 1.00 50.28 174 ARG A N 1
ATOM 1398 C CA . ARG A 1 174 ? 18.389 -9.791 1.773 1.00 50.28 174 ARG A CA 1
ATOM 1399 C C . ARG A 1 174 ? 19.173 -9.424 0.522 1.00 50.28 174 ARG A C 1
ATOM 1401 O O . ARG A 1 174 ? 20.239 -9.994 0.299 1.00 50.28 174 ARG A O 1
ATOM 1408 N N . THR A 1 175 ? 18.629 -8.567 -0.335 1.00 52.12 175 THR A N 1
ATOM 1409 C CA . THR A 1 175 ? 19.371 -8.071 -1.491 1.00 52.12 175 THR A CA 1
ATOM 1410 C C . THR A 1 175 ? 20.614 -7.401 -0.935 1.00 52.12 175 THR A C 1
ATOM 1412 O O . THR A 1 175 ? 20.524 -6.367 -0.270 1.00 52.12 175 THR A O 1
ATOM 1415 N N . SER A 1 176 ? 21.753 -8.069 -1.106 1.00 58.78 176 SER A N 1
ATOM 1416 C CA . SER A 1 176 ? 23.061 -7.625 -0.645 1.00 58.78 176 SER A CA 1
ATOM 1417 C C . SER A 1 176 ? 23.354 -6.240 -1.214 1.00 58.78 176 SER A C 1
ATOM 1419 O O . SER A 1 176 ? 23.834 -6.104 -2.333 1.00 58.78 176 SER A O 1
ATOM 1421 N N . GLY A 1 177 ? 23.050 -5.206 -0.433 1.00 73.06 177 GLY A N 1
ATOM 1422 C CA . GLY A 1 177 ? 23.364 -3.815 -0.729 1.00 73.06 177 GLY A CA 1
ATOM 1423 C C . GLY A 1 177 ? 22.390 -3.103 -1.675 1.00 73.06 177 GLY A C 1
ATOM 1424 O O . GLY A 1 177 ? 21.856 -3.662 -2.632 1.00 73.06 177 GLY A O 1
ATOM 1425 N N . ARG A 1 178 ? 22.234 -1.799 -1.424 1.00 81.75 178 ARG A N 1
ATOM 1426 C CA . ARG A 1 178 ? 21.455 -0.836 -2.223 1.00 81.75 178 ARG A CA 1
ATOM 1427 C C . ARG A 1 178 ? 21.715 -0.942 -3.730 1.00 81.75 178 ARG A C 1
ATOM 1429 O O . ARG A 1 178 ? 20.780 -0.896 -4.516 1.00 81.75 178 ARG A O 1
ATOM 1436 N N . GLY A 1 179 ? 22.977 -1.125 -4.129 1.00 82.44 179 GLY A N 1
ATOM 1437 C CA . GLY A 1 179 ? 23.361 -1.241 -5.540 1.00 82.44 179 GLY A CA 1
ATOM 1438 C C . GLY A 1 179 ? 22.798 -2.488 -6.229 1.00 82.44 179 GLY A C 1
ATOM 1439 O O . GLY A 1 179 ? 22.388 -2.410 -7.383 1.00 82.44 179 GLY A O 1
ATOM 1440 N N . ALA A 1 180 ? 22.708 -3.619 -5.521 1.00 84.31 180 ALA A N 1
ATOM 1441 C CA . ALA A 1 180 ? 22.095 -4.825 -6.070 1.00 84.31 180 ALA A CA 1
ATOM 1442 C C . ALA A 1 180 ? 20.577 -4.663 -6.211 1.00 84.31 180 ALA A C 1
ATOM 1444 O O . ALA A 1 180 ? 20.020 -5.047 -7.234 1.00 84.31 180 ALA A O 1
ATOM 1445 N N . ALA A 1 181 ? 19.918 -4.046 -5.223 1.00 84.94 181 ALA A N 1
ATOM 1446 C CA . ALA A 1 181 ? 18.489 -3.746 -5.295 1.00 84.94 181 ALA A CA 1
ATOM 1447 C C . ALA A 1 181 ? 18.164 -2.815 -6.477 1.00 84.94 181 ALA A C 1
ATOM 1449 O O . ALA A 1 181 ? 17.242 -3.094 -7.239 1.00 84.94 181 ALA A O 1
ATOM 1450 N N . LEU A 1 182 ? 18.974 -1.771 -6.684 1.00 86.69 182 LEU A N 1
ATOM 1451 C CA . LEU A 1 182 ? 18.812 -0.839 -7.799 1.00 86.69 182 LEU A CA 1
ATOM 1452 C C . LEU A 1 182 ? 19.008 -1.530 -9.154 1.00 86.69 182 LEU A C 1
ATOM 1454 O O . LEU A 1 182 ? 18.201 -1.349 -10.064 1.00 86.69 182 LEU A O 1
ATOM 1458 N N . ALA A 1 183 ? 20.037 -2.370 -9.285 1.00 87.19 183 ALA A N 1
ATOM 1459 C CA . ALA A 1 183 ? 20.288 -3.126 -10.511 1.00 87.19 183 ALA A CA 1
ATOM 1460 C C . ALA A 1 183 ? 19.171 -4.138 -10.818 1.00 87.19 183 ALA A C 1
ATOM 1462 O O . ALA A 1 183 ? 18.832 -4.353 -11.982 1.00 87.19 183 ALA A O 1
ATOM 1463 N N . LEU A 1 184 ? 18.586 -4.752 -9.785 1.00 87.00 184 LEU A N 1
ATOM 1464 C CA . LEU A 1 184 ? 17.464 -5.677 -9.933 1.00 87.00 184 LEU A CA 1
ATOM 1465 C C . LEU A 1 184 ? 16.182 -4.947 -10.349 1.00 87.00 184 LEU A C 1
ATOM 1467 O O . LEU A 1 184 ? 15.543 -5.377 -11.307 1.00 87.00 184 LEU A O 1
ATOM 1471 N N . ALA A 1 185 ? 15.843 -3.839 -9.683 1.00 86.50 185 ALA A N 1
ATOM 1472 C CA . ALA A 1 185 ? 14.633 -3.063 -9.958 1.00 86.50 185 ALA A CA 1
ATOM 1473 C C . ALA A 1 185 ? 14.663 -2.375 -11.335 1.00 86.50 185 ALA A C 1
ATOM 1475 O O . ALA A 1 185 ? 13.659 -2.342 -12.041 1.00 86.50 185 ALA A O 1
ATOM 1476 N N . THR A 1 186 ? 15.827 -1.872 -11.757 1.00 88.25 186 THR A N 1
ATOM 1477 C CA . THR A 1 186 ? 15.989 -1.178 -13.051 1.00 88.25 186 THR A CA 1
ATOM 1478 C C . THR A 1 186 ? 16.209 -2.125 -14.239 1.00 88.25 186 THR A C 1
ATOM 1480 O O . THR A 1 186 ? 16.281 -1.685 -15.389 1.00 88.25 186 THR A O 1
ATOM 1483 N N . SER A 1 187 ? 16.292 -3.438 -14.005 1.00 88.50 187 SER A N 1
ATOM 1484 C CA . SER A 1 187 ? 16.486 -4.428 -15.065 1.00 88.50 187 SER A CA 1
ATOM 1485 C C . SER A 1 187 ? 15.204 -4.655 -15.871 1.00 88.50 187 SER A C 1
ATOM 1487 O O . SER A 1 187 ? 14.261 -5.294 -15.417 1.00 88.50 187 SER A O 1
ATOM 1489 N N . LEU A 1 188 ? 15.210 -4.232 -17.137 1.00 86.00 188 LEU A N 1
ATOM 1490 C CA . LEU A 1 188 ? 14.117 -4.453 -18.099 1.00 86.00 188 LEU A CA 1
ATOM 1491 C C . LEU A 1 188 ? 14.229 -5.790 -18.862 1.00 86.00 188 LEU A C 1
ATOM 1493 O O . LEU A 1 188 ? 13.712 -5.928 -19.970 1.00 86.00 188 LEU A O 1
ATOM 1497 N N . ARG A 1 189 ? 14.967 -6.768 -18.320 1.00 83.12 189 ARG A N 1
ATOM 1498 C CA . ARG A 1 189 ? 15.281 -8.035 -19.013 1.00 83.12 189 ARG A CA 1
ATOM 1499 C C . ARG A 1 189 ? 14.182 -9.093 -18.909 1.00 83.12 189 ARG A C 1
ATOM 1501 O O . ARG A 1 189 ? 14.287 -10.126 -19.566 1.00 83.12 189 ARG A O 1
ATOM 1508 N N . TYR A 1 190 ? 13.171 -8.862 -18.082 1.00 82.25 190 TYR A N 1
ATOM 1509 C CA . TYR A 1 190 ? 12.127 -9.840 -17.803 1.00 82.25 190 TYR A CA 1
ATOM 1510 C C . TYR A 1 190 ? 11.006 -9.792 -18.855 1.00 82.25 190 TYR A C 1
ATOM 1512 O O . TYR A 1 190 ? 10.797 -8.781 -19.529 1.00 82.25 190 TYR A O 1
ATOM 1520 N N . ALA A 1 191 ? 10.319 -10.917 -19.052 1.00 75.31 191 ALA A N 1
ATOM 1521 C CA . ALA A 1 191 ? 9.291 -11.054 -20.088 1.00 75.31 191 ALA A CA 1
ATOM 1522 C C . ALA A 1 191 ? 7.960 -10.382 -19.702 1.00 75.31 191 ALA A C 1
ATOM 1524 O O . ALA A 1 191 ? 7.181 -10.004 -20.572 1.00 75.31 191 ALA A O 1
ATOM 1525 N N . ASP A 1 192 ? 7.730 -10.213 -18.405 1.00 79.00 192 ASP A N 1
ATOM 1526 C CA . ASP A 1 192 ? 6.551 -9.643 -17.752 1.00 79.00 192 ASP A CA 1
ATOM 1527 C C . ASP A 1 192 ? 6.665 -8.130 -17.493 1.00 79.00 192 ASP A C 1
ATOM 1529 O O . ASP A 1 192 ? 5.822 -7.539 -16.817 1.00 79.00 192 ASP A O 1
ATOM 1533 N N . VAL A 1 193 ? 7.679 -7.472 -18.066 1.00 85.62 193 VAL A N 1
ATOM 1534 C CA . VAL A 1 193 ? 7.850 -6.018 -17.968 1.00 85.62 193 VAL A CA 1
ATOM 1535 C C . VAL A 1 193 ? 6.661 -5.311 -18.623 1.00 85.62 193 VAL A C 1
ATOM 1537 O O . VAL A 1 193 ? 6.496 -5.322 -19.846 1.00 85.62 193 VAL A O 1
ATOM 1540 N N . SER A 1 194 ? 5.847 -4.664 -17.792 1.00 89.50 194 SER A N 1
ATOM 1541 C CA . SER A 1 194 ? 4.666 -3.900 -18.188 1.00 89.50 194 SER A CA 1
ATOM 1542 C C . SER A 1 194 ? 4.885 -2.398 -18.001 1.00 89.50 194 SER A C 1
ATOM 1544 O O . SER A 1 194 ? 5.758 -1.970 -17.247 1.00 89.50 194 SER A O 1
ATOM 1546 N N . ILE A 1 195 ? 4.063 -1.581 -18.669 1.00 90.25 195 ILE A N 1
ATOM 1547 C CA . ILE A 1 195 ? 4.096 -0.119 -18.497 1.00 90.25 195 ILE A CA 1
ATOM 1548 C C . ILE A 1 195 ? 3.829 0.247 -17.032 1.00 90.25 195 ILE A C 1
ATOM 1550 O O . ILE A 1 195 ? 4.557 1.067 -16.488 1.00 90.25 195 ILE A O 1
ATOM 1554 N N . ALA A 1 196 ? 2.836 -0.395 -16.402 1.00 89.31 196 ALA A N 1
ATOM 1555 C CA . ALA A 1 196 ? 2.497 -0.180 -14.997 1.00 89.31 196 ALA A CA 1
ATOM 1556 C C . ALA A 1 196 ? 3.685 -0.499 -14.078 1.00 89.31 196 ALA A C 1
ATOM 1558 O O . ALA A 1 196 ? 4.103 0.366 -13.322 1.00 89.31 196 ALA A O 1
ATOM 1559 N N . GLY A 1 197 ? 4.318 -1.666 -14.244 1.00 88.81 197 GLY A N 1
ATOM 1560 C CA . GLY A 1 197 ? 5.485 -2.032 -13.437 1.00 88.81 197 GLY A CA 1
ATOM 1561 C C . GLY A 1 197 ? 6.665 -1.070 -13.612 1.00 88.81 197 GLY A C 1
ATOM 1562 O O . GLY A 1 197 ? 7.321 -0.711 -12.640 1.00 88.81 197 GLY A O 1
ATOM 1563 N N . CYS A 1 198 ? 6.920 -0.587 -14.833 1.00 90.31 198 CYS A N 1
ATOM 1564 C CA . CYS A 1 198 ? 7.944 0.436 -15.061 1.00 90.31 198 CYS A CA 1
ATOM 1565 C C . CYS A 1 198 ? 7.582 1.800 -14.454 1.00 90.31 198 CYS A C 1
ATOM 1567 O O . CYS A 1 198 ? 8.476 2.531 -14.029 1.00 90.31 198 CYS A O 1
ATOM 1569 N N . SER A 1 199 ? 6.296 2.161 -14.426 1.00 91.12 199 SER A N 1
ATOM 1570 C CA . SER A 1 199 ? 5.822 3.363 -13.736 1.00 91.12 199 SER A CA 1
ATOM 1571 C C . SER A 1 199 ? 6.005 3.240 -12.225 1.00 91.12 199 SER A C 1
ATOM 1573 O O . SER A 1 199 ? 6.568 4.153 -11.633 1.00 91.12 199 SER A O 1
ATOM 1575 N N . ASP A 1 200 ? 5.669 2.093 -11.636 1.00 90.12 200 ASP A N 1
ATOM 1576 C CA . ASP A 1 200 ? 5.848 1.843 -10.202 1.00 90.12 200 ASP A CA 1
ATOM 1577 C C . ASP A 1 200 ? 7.331 1.920 -9.796 1.00 90.12 200 ASP A C 1
ATOM 1579 O O . ASP A 1 200 ? 7.678 2.547 -8.797 1.00 90.12 200 ASP A O 1
ATOM 1583 N N . VAL A 1 201 ? 8.237 1.352 -10.606 1.00 90.81 201 VAL A N 1
ATOM 1584 C CA . VAL A 1 201 ? 9.691 1.471 -10.381 1.00 90.81 201 VAL A CA 1
ATOM 1585 C C . VAL A 1 201 ? 10.149 2.926 -10.486 1.00 90.81 201 VAL A C 1
ATOM 1587 O O . VAL A 1 201 ? 10.961 3.373 -9.677 1.00 90.81 201 VAL A O 1
ATOM 1590 N N . LEU A 1 202 ? 9.639 3.688 -11.457 1.00 90.62 202 LEU A N 1
ATOM 1591 C CA . LEU A 1 202 ? 9.980 5.103 -11.605 1.00 90.62 202 LEU A CA 1
ATOM 1592 C C . LEU A 1 202 ? 9.491 5.939 -10.416 1.00 90.62 202 LEU A C 1
ATOM 1594 O O . LEU A 1 202 ? 10.214 6.823 -9.953 1.00 90.62 202 LEU A O 1
ATOM 1598 N N . ASP A 1 203 ? 8.294 5.656 -9.914 1.00 90.75 203 ASP A N 1
ATOM 1599 C CA . ASP A 1 203 ? 7.735 6.338 -8.752 1.00 90.75 203 ASP A CA 1
ATOM 1600 C C . ASP A 1 203 ? 8.506 5.978 -7.473 1.00 90.75 203 ASP A C 1
ATOM 1602 O O . ASP A 1 203 ? 8.817 6.879 -6.698 1.00 90.75 203 ASP A O 1
ATOM 1606 N N . ALA A 1 204 ? 8.949 4.726 -7.308 1.00 89.62 204 ALA A N 1
ATOM 1607 C CA . ALA A 1 204 ? 9.833 4.318 -6.208 1.00 89.62 204 ALA A CA 1
ATOM 1608 C C . ALA A 1 204 ? 11.219 5.000 -6.264 1.00 89.62 204 ALA A C 1
ATOM 1610 O O . ALA A 1 204 ? 11.763 5.427 -5.241 1.00 89.62 204 ALA A O 1
ATOM 1611 N N . LEU A 1 205 ? 11.794 5.169 -7.465 1.00 89.50 205 LEU A N 1
ATOM 1612 C CA . LEU A 1 205 ? 13.042 5.926 -7.649 1.00 89.50 205 LEU A CA 1
ATOM 1613 C C . LEU A 1 205 ? 12.862 7.407 -7.277 1.00 89.50 205 LEU A C 1
ATOM 1615 O O . LEU A 1 205 ? 13.733 7.987 -6.632 1.00 89.50 205 LEU A O 1
ATOM 1619 N N . ARG A 1 206 ? 11.723 8.014 -7.636 1.00 89.50 206 ARG A N 1
ATOM 1620 C CA . ARG A 1 206 ? 11.386 9.411 -7.294 1.00 89.50 206 ARG A CA 1
ATOM 1621 C C . ARG A 1 206 ? 11.055 9.608 -5.817 1.00 89.50 206 ARG A C 1
ATOM 1623 O O . ARG A 1 206 ? 11.377 10.658 -5.270 1.00 89.50 206 ARG A O 1
ATOM 1630 N N . ALA A 1 207 ? 10.422 8.621 -5.185 1.00 88.31 207 ALA A N 1
ATOM 1631 C CA . ALA A 1 207 ? 10.124 8.622 -3.755 1.00 88.31 207 ALA A CA 1
ATOM 1632 C C . ALA A 1 207 ? 11.398 8.535 -2.896 1.00 88.31 207 ALA A C 1
ATOM 1634 O O . ALA A 1 207 ? 11.384 8.924 -1.729 1.00 88.31 207 ALA A O 1
ATOM 1635 N N . GLY A 1 208 ? 12.510 8.081 -3.484 1.00 86.69 208 GLY A N 1
ATOM 1636 C CA . GLY A 1 208 ? 13.795 7.963 -2.805 1.00 86.69 208 GLY A CA 1
ATOM 1637 C C . GLY A 1 208 ? 13.963 6.650 -2.043 1.00 86.69 208 GLY A C 1
ATOM 1638 O O . GLY A 1 208 ? 14.862 6.559 -1.206 1.00 86.69 208 GLY A O 1
ATOM 1639 N N . ASP A 1 209 ? 13.171 5.619 -2.355 1.00 84.38 209 ASP A N 1
ATOM 1640 C CA . ASP A 1 209 ? 13.234 4.305 -1.693 1.00 84.38 209 ASP A CA 1
ATOM 1641 C C . ASP A 1 209 ? 14.608 3.628 -1.869 1.00 84.38 209 ASP A C 1
ATOM 1643 O O . ASP A 1 209 ? 15.067 2.863 -1.019 1.00 84.38 209 ASP A O 1
ATOM 1647 N N . PHE A 1 210 ? 15.315 3.963 -2.953 1.00 84.81 210 PHE A N 1
ATOM 1648 C CA . PHE A 1 210 ? 16.677 3.505 -3.247 1.00 84.81 210 PHE A CA 1
ATOM 1649 C C . PHE A 1 210 ? 17.766 4.515 -2.837 1.00 84.81 210 PHE A C 1
ATOM 1651 O O . PHE A 1 210 ? 18.949 4.276 -3.085 1.00 84.81 210 PHE A O 1
ATOM 1658 N N . GLY A 1 211 ? 17.406 5.633 -2.196 1.00 84.31 211 GLY A N 1
ATOM 1659 C CA . GLY A 1 211 ? 18.305 6.747 -1.879 1.00 84.31 211 GLY A CA 1
ATOM 1660 C C . GLY A 1 211 ? 18.628 7.640 -3.092 1.00 84.31 211 GLY A C 1
ATOM 1661 O O . GLY A 1 211 ? 17.903 7.613 -4.084 1.00 84.31 211 GLY A O 1
ATOM 1662 N N . PRO A 1 212 ? 19.703 8.454 -3.039 1.00 84.69 212 PRO A N 1
ATOM 1663 C CA . PRO A 1 212 ? 20.076 9.333 -4.149 1.00 84.69 212 PRO A CA 1
ATOM 1664 C C . PRO A 1 212 ? 20.491 8.506 -5.374 1.00 84.69 212 PRO A C 1
ATOM 1666 O O . PRO A 1 212 ? 21.514 7.820 -5.333 1.00 84.69 212 PRO A O 1
ATOM 1669 N N . CYS A 1 213 ? 19.679 8.564 -6.433 1.00 84.62 213 CYS A N 1
ATOM 1670 C CA . CYS A 1 213 ? 19.806 7.752 -7.650 1.00 84.62 213 CYS A CA 1
ATOM 1671 C C . CYS A 1 213 ? 19.437 8.533 -8.930 1.00 84.62 213 CYS A C 1
ATOM 1673 O O . CYS A 1 213 ? 18.863 7.981 -9.866 1.00 84.62 213 CYS A O 1
ATOM 1675 N N . GLU A 1 214 ? 19.735 9.838 -8.977 1.00 85.62 214 GLU A N 1
ATOM 1676 C CA . GLU A 1 214 ? 19.357 10.713 -10.103 1.00 85.62 214 GLU A CA 1
ATOM 1677 C C . GLU A 1 214 ? 19.924 10.227 -11.448 1.00 85.62 214 GLU A C 1
ATOM 1679 O O . GLU A 1 214 ? 19.212 10.202 -12.451 1.00 85.62 214 GLU A O 1
ATOM 1684 N N . ALA A 1 215 ? 21.176 9.760 -11.458 1.00 86.25 215 ALA A N 1
ATOM 1685 C CA . ALA A 1 215 ? 21.827 9.258 -12.666 1.00 86.25 215 ALA A CA 1
ATOM 1686 C C . ALA A 1 215 ? 21.167 7.968 -13.186 1.00 86.25 215 ALA A C 1
ATOM 1688 O O . ALA A 1 215 ? 20.925 7.812 -14.385 1.00 86.25 215 ALA A O 1
ATOM 1689 N N . GLU A 1 216 ? 20.848 7.035 -12.289 1.00 87.12 216 GLU A N 1
ATOM 1690 C CA . GLU A 1 216 ? 20.180 5.784 -12.637 1.00 87.12 216 GLU A CA 1
ATOM 1691 C C . GLU A 1 216 ? 18.720 6.001 -13.036 1.00 87.12 216 GLU A C 1
ATOM 1693 O O . GLU A 1 216 ? 18.225 5.301 -13.919 1.00 87.12 216 GLU A O 1
ATOM 1698 N N . LEU A 1 217 ? 18.049 6.999 -12.457 1.00 88.75 217 LEU A N 1
ATOM 1699 C CA . LEU A 1 217 ? 16.702 7.407 -12.844 1.00 88.75 217 LEU A CA 1
ATOM 1700 C C . LEU A 1 217 ? 16.675 7.896 -14.294 1.00 88.75 217 LEU A C 1
ATOM 1702 O O . LEU A 1 217 ? 15.845 7.432 -15.077 1.00 88.75 217 LEU A O 1
ATOM 1706 N N . GLU A 1 218 ? 17.590 8.785 -14.686 1.00 89.25 218 GLU A N 1
ATOM 1707 C CA . GLU A 1 218 ? 17.675 9.268 -16.069 1.00 89.25 218 GLU A CA 1
ATOM 1708 C C . GLU A 1 218 ? 17.951 8.127 -17.058 1.00 89.25 218 GLU A C 1
ATOM 1710 O O . GLU A 1 218 ? 17.274 8.010 -18.087 1.00 89.25 218 GLU A O 1
ATOM 1715 N N . ALA A 1 219 ? 18.893 7.241 -16.718 1.00 90.50 219 ALA A N 1
ATOM 1716 C CA . ALA A 1 219 ? 19.203 6.057 -17.513 1.00 90.50 219 ALA A CA 1
ATOM 1717 C C . ALA A 1 219 ? 17.993 5.113 -17.639 1.00 90.50 219 ALA A C 1
ATOM 1719 O O . ALA A 1 219 ? 17.695 4.624 -18.733 1.00 90.50 219 ALA A O 1
ATOM 1720 N N . TYR A 1 220 ? 17.259 4.891 -16.546 1.00 91.06 220 TYR A N 1
ATOM 1721 C CA . TYR A 1 220 ? 16.069 4.047 -16.536 1.00 91.06 220 TYR A CA 1
ATOM 1722 C C . TYR A 1 220 ? 14.932 4.648 -17.366 1.00 91.06 220 TYR A C 1
ATOM 1724 O O . TYR A 1 220 ? 14.304 3.938 -18.152 1.00 91.06 220 TYR A O 1
ATOM 1732 N N . VAL A 1 221 ? 14.703 5.962 -17.279 1.00 91.00 221 VAL A N 1
ATOM 1733 C CA . VAL A 1 221 ? 13.713 6.668 -18.107 1.00 91.00 221 VAL A CA 1
ATOM 1734 C C . VAL A 1 221 ? 14.070 6.557 -19.589 1.00 91.00 221 VAL A C 1
ATOM 1736 O O . VAL A 1 221 ? 13.195 6.267 -20.407 1.00 91.00 221 VAL A O 1
ATOM 1739 N N . ALA A 1 222 ? 15.342 6.735 -19.954 1.00 90.44 222 ALA A N 1
ATOM 1740 C CA . ALA A 1 222 ? 15.797 6.558 -21.332 1.00 90.44 222 ALA A CA 1
ATOM 1741 C C . ALA A 1 222 ? 15.562 5.120 -21.834 1.00 90.44 222 ALA A C 1
ATOM 1743 O O . ALA A 1 222 ? 15.054 4.926 -22.942 1.00 90.44 222 ALA A O 1
ATOM 1744 N N . ALA A 1 223 ? 15.848 4.114 -21.003 1.00 90.69 223 ALA A N 1
ATOM 1745 C CA . ALA A 1 223 ? 15.595 2.712 -21.325 1.00 90.69 223 ALA A CA 1
ATOM 1746 C C . ALA A 1 223 ? 14.088 2.396 -21.452 1.00 90.69 223 ALA A C 1
ATOM 1748 O O . ALA A 1 223 ? 13.674 1.707 -22.388 1.00 90.69 223 ALA A O 1
ATOM 1749 N N . CYS A 1 224 ? 13.247 2.958 -20.577 1.00 90.88 224 CYS A N 1
ATOM 1750 C CA . CYS A 1 224 ? 11.791 2.810 -20.638 1.00 90.88 224 CYS A CA 1
ATOM 1751 C C . CYS A 1 224 ? 11.195 3.478 -21.882 1.00 90.88 224 CYS A C 1
ATOM 1753 O O . CYS A 1 224 ? 10.310 2.900 -22.509 1.00 90.88 224 CYS A O 1
ATOM 1755 N N . ARG A 1 225 ? 11.708 4.643 -22.305 1.00 90.19 225 ARG A N 1
ATOM 1756 C CA . ARG A 1 225 ? 11.312 5.301 -23.568 1.00 90.19 225 ARG A CA 1
ATOM 1757 C C . ARG A 1 225 ? 11.622 4.441 -24.787 1.00 90.19 225 ARG A C 1
ATOM 1759 O O . ARG A 1 225 ? 10.796 4.352 -25.691 1.00 90.19 225 ARG A O 1
ATOM 1766 N N . ALA A 1 226 ? 12.796 3.808 -24.809 1.00 90.69 226 ALA A N 1
ATOM 1767 C CA . ALA A 1 226 ? 13.189 2.916 -25.896 1.00 90.69 226 ALA A CA 1
ATOM 1768 C C . ALA A 1 226 ? 12.266 1.691 -25.994 1.00 90.69 226 ALA A C 1
ATOM 1770 O O . ALA A 1 226 ? 11.967 1.228 -27.093 1.00 90.69 226 ALA A O 1
ATOM 1771 N N . ARG A 1 227 ? 11.786 1.180 -24.853 1.00 87.94 227 ARG A N 1
ATOM 1772 C CA . ARG A 1 227 ? 10.870 0.034 -24.798 1.00 87.94 227 ARG A CA 1
ATOM 1773 C C . ARG A 1 227 ? 9.408 0.413 -25.054 1.00 87.94 227 ARG A C 1
ATOM 1775 O O . ARG A 1 227 ? 8.695 -0.350 -25.701 1.00 87.94 227 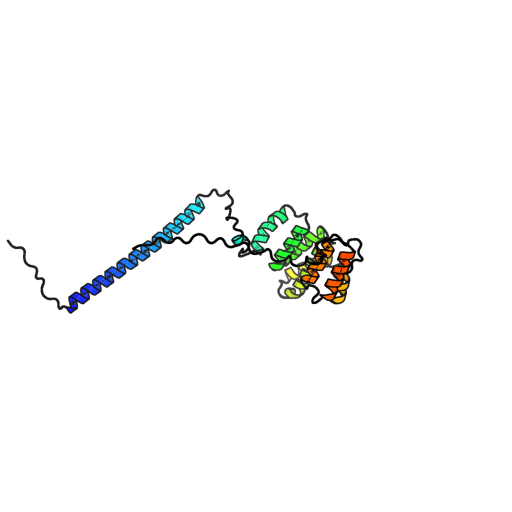ARG A O 1
ATOM 1782 N N . PHE A 1 228 ? 8.972 1.579 -24.576 1.00 90.44 228 PHE A N 1
ATOM 1783 C CA . PHE A 1 228 ? 7.591 2.062 -24.645 1.00 90.44 228 PHE A CA 1
ATOM 1784 C C . PHE A 1 228 ? 7.515 3.491 -25.223 1.00 90.44 228 PHE A C 1
ATOM 1786 O O . PHE A 1 228 ? 7.256 4.445 -24.484 1.00 90.44 228 PHE A O 1
ATOM 1793 N N . PRO A 1 229 ? 7.674 3.667 -26.550 1.00 88.88 229 PRO A N 1
ATOM 1794 C CA . PRO A 1 229 ? 7.749 4.995 -27.175 1.00 88.88 229 PRO A CA 1
ATOM 1795 C C . PRO A 1 229 ? 6.505 5.878 -26.970 1.00 88.88 229 PRO A C 1
ATOM 1797 O O . PRO A 1 229 ? 6.596 7.105 -26.942 1.00 88.88 229 PRO A O 1
ATOM 1800 N N . TYR A 1 230 ? 5.334 5.257 -26.815 1.00 88.12 230 TYR A N 1
ATOM 1801 C CA . TYR A 1 230 ? 4.041 5.944 -26.719 1.00 88.12 230 TYR A CA 1
ATOM 1802 C C . TYR A 1 230 ? 3.595 6.250 -25.281 1.00 88.12 230 TYR A C 1
ATOM 1804 O O . TYR A 1 230 ? 2.574 6.907 -25.077 1.00 88.12 230 TYR A O 1
ATOM 1812 N N . ALA A 1 231 ? 4.318 5.772 -24.268 1.00 88.56 231 ALA A N 1
ATOM 1813 C CA . ALA A 1 231 ? 3.915 5.943 -22.879 1.00 88.56 231 ALA A CA 1
ATOM 1814 C C . ALA A 1 231 ? 4.247 7.360 -22.380 1.00 88.56 231 ALA A C 1
ATOM 1816 O O . ALA A 1 231 ? 5.409 7.712 -22.171 1.00 88.56 231 ALA A O 1
ATOM 1817 N N . ARG A 1 232 ? 3.205 8.166 -22.128 1.00 86.69 232 ARG A N 1
ATOM 1818 C CA . ARG A 1 232 ? 3.335 9.542 -21.607 1.00 86.69 232 ARG A CA 1
ATOM 1819 C C . ARG A 1 232 ? 4.078 9.612 -20.271 1.00 86.69 232 ARG A C 1
ATOM 1821 O O . ARG A 1 232 ? 4.768 10.594 -20.034 1.00 86.69 232 ARG A O 1
ATOM 1828 N N . ALA A 1 233 ? 3.980 8.571 -19.440 1.00 83.12 233 ALA A N 1
ATOM 1829 C CA . ALA A 1 233 ? 4.648 8.495 -18.138 1.00 83.12 233 ALA A CA 1
ATOM 1830 C C . ALA A 1 233 ? 6.179 8.639 -18.225 1.00 83.12 233 ALA A C 1
ATOM 1832 O O . ALA A 1 233 ? 6.805 9.123 -17.283 1.00 83.12 233 ALA A O 1
ATOM 1833 N N . PHE A 1 234 ? 6.780 8.255 -19.359 1.00 85.44 234 PHE A N 1
ATOM 1834 C CA . PHE A 1 234 ? 8.227 8.323 -19.557 1.00 85.44 234 PHE A CA 1
ATOM 1835 C C . PHE A 1 234 ? 8.663 9.518 -20.400 1.00 85.44 234 PHE A C 1
ATOM 1837 O O . PHE A 1 234 ? 9.856 9.787 -20.453 1.00 85.44 234 PHE A O 1
ATOM 1844 N N . GLN A 1 235 ? 7.764 10.248 -21.062 1.00 82.56 235 GLN A N 1
ATOM 1845 C CA . GLN A 1 235 ? 8.145 11.371 -21.924 1.00 82.56 235 GLN A CA 1
ATOM 1846 C C . GLN A 1 235 ? 8.713 12.550 -21.113 1.00 82.56 235 GLN A C 1
ATOM 1848 O O . GLN A 1 235 ? 8.378 12.709 -19.939 1.00 82.56 235 GLN A O 1
ATOM 1853 N N . PRO A 1 236 ? 9.626 13.353 -21.693 1.00 69.56 236 PRO A N 1
ATOM 1854 C CA . PRO A 1 236 ? 10.083 14.570 -21.032 1.00 69.56 236 PRO A CA 1
ATOM 1855 C C . PRO A 1 236 ? 8.885 15.500 -20.820 1.00 69.56 236 PRO A C 1
ATOM 1857 O O . PRO A 1 236 ? 7.964 15.514 -21.641 1.00 69.56 236 PRO A O 1
ATOM 1860 N N . ALA A 1 237 ? 8.888 16.248 -19.714 1.00 63.81 237 ALA A N 1
ATOM 1861 C CA . ALA A 1 237 ? 7.843 17.228 -19.453 1.00 63.81 237 ALA A CA 1
ATOM 1862 C C . ALA A 1 237 ? 7.706 18.155 -20.676 1.00 63.81 237 ALA A C 1
ATOM 1864 O O . ALA A 1 237 ? 8.734 18.566 -21.232 1.00 63.81 237 ALA A O 1
ATOM 1865 N N . PRO A 1 238 ? 6.475 18.456 -21.126 1.00 65.44 238 PRO A N 1
ATOM 1866 C CA . PRO A 1 238 ? 6.296 19.437 -22.180 1.00 65.44 238 PRO A CA 1
ATOM 1867 C C . PRO A 1 238 ? 6.970 20.748 -21.745 1.00 65.44 238 PRO A C 1
ATOM 1869 O O . PRO A 1 238 ? 6.905 21.091 -20.559 1.00 65.44 238 PRO A O 1
ATOM 1872 N N . PRO A 1 239 ? 7.656 21.460 -22.660 1.00 66.25 239 PRO A N 1
ATOM 1873 C CA . PRO A 1 239 ? 8.229 22.762 -22.342 1.00 66.25 239 PRO A CA 1
ATOM 1874 C C . PRO A 1 239 ? 7.134 23.657 -21.744 1.00 66.25 239 PRO A C 1
ATOM 1876 O O . PRO A 1 239 ? 5.985 23.548 -22.181 1.00 66.25 239 PRO A O 1
ATOM 1879 N N . PRO A 1 240 ? 7.456 24.499 -20.741 1.00 63.16 240 PRO A N 1
ATOM 1880 C CA . PRO A 1 240 ? 6.464 25.351 -20.104 1.00 63.16 240 PRO A CA 1
ATOM 1881 C C . PRO A 1 240 ? 5.772 26.172 -21.190 1.00 63.16 240 PRO A C 1
ATOM 1883 O O . PRO A 1 240 ? 6.424 26.946 -21.895 1.00 63.16 240 PRO A O 1
ATOM 1886 N N . GLU A 1 241 ? 4.468 25.952 -21.364 1.00 57.06 241 GLU A N 1
ATOM 1887 C CA . GLU A 1 241 ? 3.667 26.774 -22.261 1.00 57.06 241 GLU A CA 1
ATOM 1888 C C . GLU A 1 241 ? 3.846 28.241 -21.838 1.00 57.06 241 GLU A C 1
ATOM 1890 O O . GLU A 1 241 ? 3.832 28.535 -20.635 1.00 57.06 241 GLU A O 1
ATOM 1895 N N . PRO A 1 242 ? 4.076 29.168 -22.787 1.00 53.59 242 PRO A N 1
ATOM 1896 C CA . PRO A 1 242 ? 4.186 30.579 -22.459 1.00 53.59 242 PRO A CA 1
ATOM 1897 C C . PRO A 1 242 ? 2.909 30.992 -21.733 1.00 53.59 242 PRO A C 1
ATOM 1899 O O . PRO A 1 242 ? 1.811 30.758 -22.238 1.00 53.59 242 PRO A O 1
ATOM 1902 N N . ALA A 1 243 ? 3.078 31.556 -20.533 1.00 53.88 243 ALA A N 1
ATOM 1903 C CA . ALA A 1 243 ? 1.999 32.011 -19.670 1.00 53.88 243 ALA A CA 1
ATOM 1904 C C . ALA A 1 243 ? 0.904 32.684 -20.505 1.00 53.88 243 ALA A C 1
ATOM 1906 O O . ALA A 1 243 ? 1.157 33.693 -21.169 1.00 53.88 243 ALA A O 1
ATOM 1907 N N . ALA A 1 244 ? -0.294 32.096 -20.493 1.00 48.12 244 ALA A N 1
ATOM 1908 C CA . ALA A 1 244 ? -1.462 32.707 -21.101 1.00 48.12 244 ALA A CA 1
ATOM 1909 C C . ALA A 1 244 ? -1.565 34.160 -20.593 1.00 48.12 244 ALA A C 1
ATOM 1911 O O . ALA A 1 244 ? -1.406 34.383 -19.387 1.00 48.12 244 ALA A O 1
ATOM 1912 N N . PRO A 1 245 ? -1.770 35.155 -21.477 1.00 48.00 245 PRO A N 1
ATOM 1913 C CA . PRO A 1 245 ? -1.860 36.541 -21.053 1.00 48.00 245 PRO A CA 1
ATOM 1914 C C . PRO A 1 245 ? -2.991 36.665 -20.035 1.00 48.00 245 PRO A C 1
ATOM 1916 O O . PRO A 1 245 ? -4.113 36.224 -20.287 1.00 48.00 245 PRO A O 1
ATOM 1919 N N . ALA A 1 246 ? -2.656 37.226 -18.871 1.00 50.25 246 ALA A N 1
ATOM 1920 C CA . ALA A 1 246 ? -3.598 37.511 -17.805 1.00 50.25 246 ALA A CA 1
ATOM 1921 C C . ALA A 1 246 ? -4.840 38.192 -18.394 1.00 50.25 246 ALA A C 1
ATOM 1923 O O . ALA A 1 246 ? -4.735 39.233 -19.046 1.00 50.25 246 ALA A O 1
ATOM 1924 N N . ALA A 1 247 ? -6.003 37.573 -18.190 1.00 47.69 247 ALA A N 1
ATOM 1925 C CA . ALA A 1 247 ? -7.278 38.176 -18.535 1.00 47.69 247 ALA A CA 1
ATOM 1926 C C . ALA A 1 247 ? -7.373 39.563 -17.866 1.00 47.69 247 ALA A C 1
ATOM 1928 O O . ALA A 1 247 ? -6.994 39.692 -16.696 1.00 47.69 247 ALA A O 1
ATOM 1929 N N . PRO A 1 248 ? -7.829 40.608 -18.579 1.00 45.09 248 PRO A N 1
ATOM 1930 C CA . PRO A 1 248 ? -7.981 41.927 -17.987 1.00 45.09 248 PRO A CA 1
ATOM 1931 C C . PRO A 1 248 ? -9.012 41.859 -16.856 1.00 45.09 248 PRO A C 1
ATOM 1933 O O . PRO A 1 248 ? -10.112 41.343 -17.035 1.00 45.09 248 PRO A O 1
ATOM 1936 N N . ALA A 1 249 ? -8.630 42.362 -15.684 1.00 46.09 249 ALA A N 1
ATOM 1937 C CA . ALA A 1 249 ? -9.536 42.548 -14.564 1.00 46.09 249 ALA A CA 1
ATOM 1938 C C . ALA A 1 249 ? -10.605 43.583 -14.946 1.00 46.09 249 ALA A C 1
ATOM 1940 O O . ALA A 1 249 ? -10.275 44.739 -15.218 1.00 46.09 249 ALA A O 1
ATOM 1941 N N . ASP A 1 250 ? -11.870 43.168 -14.961 1.00 43.16 250 ASP A N 1
ATOM 1942 C CA . ASP A 1 250 ? -13.017 44.069 -15.063 1.00 43.16 250 ASP A CA 1
ATOM 1943 C C . ASP A 1 250 ? -13.058 45.015 -13.845 1.00 43.16 250 ASP A C 1
ATOM 1945 O O . ASP A 1 250 ? -13.101 44.539 -12.705 1.00 43.16 250 ASP A O 1
ATOM 1949 N N . PRO A 1 251 ? -13.086 46.350 -14.029 1.00 53.88 251 PRO A N 1
ATOM 1950 C CA . PRO A 1 251 ? -13.301 47.291 -12.946 1.00 53.88 251 PRO A CA 1
ATOM 1951 C C . PRO A 1 251 ? -14.765 47.740 -12.958 1.00 53.88 251 PRO A C 1
ATOM 1953 O O . PRO A 1 251 ? -15.119 48.729 -13.595 1.00 53.88 251 PRO A O 1
ATOM 1956 N N . ALA A 1 252 ? -15.635 47.032 -12.243 1.00 41.97 252 ALA A N 1
ATOM 1957 C CA . ALA A 1 252 ? -16.965 47.543 -11.923 1.00 41.97 252 ALA A CA 1
ATOM 1958 C C . ALA A 1 252 ? -17.515 46.859 -10.669 1.00 41.97 252 ALA A C 1
ATOM 1960 O O . ALA A 1 252 ? -17.933 45.709 -10.730 1.00 41.97 252 ALA A O 1
ATOM 1961 N N . LEU A 1 253 ? -17.502 47.564 -9.530 1.00 41.22 253 LEU A N 1
ATOM 1962 C CA . LEU A 1 253 ? -18.717 48.059 -8.861 1.00 41.22 253 LEU A CA 1
ATOM 1963 C C . LEU A 1 253 ? -18.380 48.525 -7.427 1.00 41.22 253 LEU A C 1
ATOM 1965 O O . LEU A 1 253 ? -18.597 47.814 -6.452 1.00 41.22 253 LEU A O 1
ATOM 1969 N N . SER A 1 254 ? -17.871 49.749 -7.286 1.00 39.31 254 SER A N 1
ATOM 1970 C CA . SER A 1 254 ? -17.934 50.496 -6.024 1.00 39.31 254 SER A CA 1
ATOM 1971 C C . SER A 1 254 ? -18.705 51.785 -6.284 1.00 39.31 254 SER A C 1
ATOM 1973 O O . SER A 1 254 ? -18.131 52.797 -6.682 1.00 39.31 254 SER A O 1
ATOM 1975 N N . ALA A 1 255 ? -20.023 51.717 -6.122 1.00 40.81 255 ALA A N 1
ATOM 1976 C CA . ALA A 1 255 ? -20.873 52.889 -5.982 1.00 40.81 255 ALA A CA 1
ATOM 1977 C C . ALA A 1 255 ? -21.272 52.980 -4.505 1.00 40.81 255 ALA A C 1
ATOM 1979 O O . ALA A 1 255 ? -22.147 52.246 -4.049 1.00 40.81 255 ALA A O 1
ATOM 1980 N N . GLU A 1 256 ? -20.590 53.844 -3.758 1.00 44.75 256 GLU A N 1
ATOM 1981 C CA . GLU A 1 256 ? -21.093 54.339 -2.476 1.00 44.75 256 GLU A CA 1
ATOM 1982 C C . GLU A 1 256 ? -22.129 55.442 -2.743 1.00 44.75 256 GLU A C 1
ATOM 1984 O O . GLU A 1 256 ? -21.899 56.275 -3.627 1.00 44.75 256 GLU A O 1
ATOM 1989 N N . PRO A 1 257 ? -23.257 55.499 -2.014 1.00 53.41 257 PRO A N 1
ATOM 1990 C CA . PRO A 1 257 ? -24.108 56.676 -2.010 1.00 53.41 257 PRO A CA 1
ATOM 1991 C C . PRO A 1 257 ? -23.581 57.710 -1.004 1.00 53.41 257 PRO A C 1
ATOM 1993 O O . PRO A 1 257 ? -23.236 57.382 0.131 1.00 53.41 257 PRO A O 1
ATOM 1996 N N . ALA A 1 258 ? -23.535 58.966 -1.442 1.00 46.47 258 ALA A N 1
ATOM 1997 C CA . ALA A 1 258 ? -23.263 60.132 -0.612 1.00 46.47 258 ALA A CA 1
ATOM 1998 C C . ALA A 1 258 ? -24.491 60.556 0.227 1.00 46.47 258 ALA A C 1
ATOM 2000 O O . ALA A 1 258 ? -25.625 60.206 -0.101 1.00 46.47 258 ALA A O 1
ATOM 2001 N N . ASP A 1 259 ? -24.193 61.384 1.236 1.00 42.47 259 ASP A N 1
ATOM 2002 C CA . ASP A 1 259 ? -25.051 62.248 2.070 1.00 42.47 259 ASP A CA 1
ATOM 2003 C C . ASP A 1 259 ? -25.728 61.655 3.321 1.00 42.47 259 ASP A C 1
ATOM 2005 O O . ASP A 1 259 ? -26.768 60.998 3.254 1.00 42.47 259 ASP A O 1
ATOM 2009 N N . ASN A 1 260 ? -25.178 61.992 4.502 1.00 37.41 260 ASN A N 1
ATOM 2010 C CA . ASN A 1 260 ? -25.647 63.127 5.329 1.00 37.41 260 ASN A CA 1
ATOM 2011 C C . ASN A 1 260 ? -24.658 63.439 6.473 1.00 37.41 260 ASN A C 1
ATOM 2013 O O . ASN A 1 260 ? -24.288 62.491 7.204 1.00 37.41 260 ASN A O 1
#

Organism: Chrysodeixis includens (NCBI:txid689277)

InterPro domains:
  IPR021183 N-terminal acetyltransferase A, auxiliary subunit [PF12569] (8-123)

Solvent-accessible surface area (backbone atoms only — not comparable to full-atom values): 16170 Å² total; per-residue (Å²): 138,78,89,77,80,79,79,89,81,89,72,60,79,70,55,59,52,50,53,52,52,52,52,50,54,52,50,55,51,53,52,51,52,54,52,52,51,52,51,53,49,52,52,50,51,53,53,50,50,57,51,51,62,65,69,72,52,64,93,81,60,77,82,74,68,75,87,45,65,70,56,66,76,60,48,92,57,57,68,61,57,50,48,63,61,46,52,58,36,61,73,78,39,66,84,44,48,63,52,26,53,53,45,24,59,54,25,56,78,66,71,37,66,70,55,28,51,51,18,50,58,52,22,45,73,70,49,76,82,42,67,70,56,55,51,53,52,50,54,50,49,55,51,41,75,75,44,53,88,78,49,56,68,71,60,50,53,54,49,56,67,60,44,56,82,71,53,73,85,71,74,80,67,70,64,74,49,68,69,50,47,51,56,58,70,66,51,81,83,57,92,81,74,42,72,66,59,54,49,53,49,51,50,38,54,71,72,36,80,76,44,97,47,70,70,58,49,54,52,43,38,54,52,47,32,76,76,41,79,82,46,71,91,51,52,78,80,76,74,83,72,78,77,74,79,78,76,80,80,82,90,82,89,88,83,81,86,83,89,135

pLDDT: mean 77.29, std 17.65, range [31.7, 96.62]

Secondary structure (DSSP, 8-state):
------------HHHHHHHHHHHHHHHHHHHHHHHHHHHHHHHHHHHHHHHHHHHSS-TTS-------HHHHHT-S-HHHHHHHHHHHHHHH-TT-HHHHHHHHHHHHHTT-HHHHHHHHHHHHHH-TT-HHHHHHHHHHHHHHHHHGGGS-HHHHHHHHHHHHHHTTTTTT---SSHHHHHHHHT---STT--HHHHHHHHHHHHHTTTSS-HHHHHHHHHHHHHH-TT-GGGSPPPPPPP-PPPPPPP-----PPP--

Radius of gyration: 37.4 Å; Cα contacts (8 Å, |Δi|>4): 101; chains: 1; bounding box: 82×89×88 Å